Protein 7S7W (pdb70)

Sequence (284 aa):
MMHHHHANDTVVVVGSINFTEGIIVANNMVAEMIEAHTDLKVVRKLNLGGENVVNFEAIKRGGANNGIDIYVEYTGHGLVDILGFPSSSTDDPEGAYETVKKEYKRKKWNIVWLKPLGGFNNTYTTLTVKDELAKQYNLKTFSDLAKISDKLILGATMFFLEGPDGYPGLQKLYNFKFKHTKSMDMGIRYTAIDNNEVQVIDAWATDGLLVSHKLKILEDDKAFFPPYYAAPIIRQDVLDKHPELKDVLNKLANQISLEEEMQQKLNYKVDGEGQDPAKKVAKEFLKKEKKGLILQVD

Nearest PDB structures (foldseek):
  7s7w-assembly1_A  TM=1.004E+00  e=7.077E-68  Thermoanaerobacter sp. X513
  7s7y-assembly1_A  TM=9.930E-01  e=2.669E-61  Thermoanaerobacter sp. X513
  6v1r-assembly1_A  TM=8.862E-01  e=1.824E-59  Thermoanaerobacter sp. X513
  7s7v-assembly3_C  TM=9.857E-01  e=5.505E-52  Thermoanaerobacter sp. X513
  6uru-assembly2_B  TM=9.085E-01  e=4.614E-48  Escherichia coli

Secondary structure (DSSP, 8-state):
--S-----EEEEEE-S-HHHHHHHHHHHHHHHHH---EEEEEE--SSTHHHHHHHHH-GGGTS-SEEEEEHHIIIIIIT-----S-HHHHHHHHHHHHHHHH-EEE----B-B--EEEEEEHHHHHHHT--BHHHHHHHGGG-EEEE-HHHHSSTTSHHHHHHHHT---SEEEE--TTHHHHHHHTTS-SEEEEETT-TTTTTTTEEEPB-TT--SPP-BEEEEEEHHHHHH-THHHHHHHTTTT-B-HHHHHHHHHHHHTT---HHHHHHHHHHHTTSS-TT-

Foldseek 3Di:
DFQDLVAEEFEFEDEPHLLQLLVSLLLQVLCVQPHNYHYHYDHDYDGGCQLVVQCLCGPVRVGHFKGKFWLQCLQCVVVNHDFDQDPVVSVVVSQVVCCVPRVKHWAAFLAEFFWKFKKFAPVVCVVQVAAAPLSCQVCQLVFEEEEAPVQVPDCLHCVVVCVVNVRNHPYYHHDPDCRVLVCRLVRVGGMYMDTLLALCQVVSNMDTHHHVVSSHHTTTITMMGHNVVCVVVVVSRVSRCLSHNVAYSVNSSNLNNCCPVVVDDSSCSNVVSCCVVVSGDPVD

B-factor: mean 24.21, std 10.34, range [9.79, 75.19]

Solvent-accessible surface area: 13236 Å² total; per-residue (Å²): 28,46,4,56,171,82,131,76,59,0,13,2,1,9,6,82,25,23,4,13,37,0,3,11,13,0,1,0,18,0,0,82,28,68,24,108,6,123,16,57,97,69,92,10,140,53,29,10,72,57,8,12,96,10,0,78,145,2,21,105,86,134,2,0,7,0,5,18,4,10,0,0,3,0,6,44,57,34,21,61,69,115,46,36,92,74,59,120,29,0,39,106,39,0,80,122,13,0,92,161,103,70,69,1,18,1,6,110,44,1,24,5,40,0,27,8,3,0,0,0,49,60,127,26,7,166,127,100,118,5,129,24,0,26,39,0,15,170,38,0,67,147,10,28,0,0,0,27,104,104,0,25,108,21,113,100,2,13,42,12,0,68,170,80,11,92,3,119,17,119,90,51,90,67,28,58,173,38,98,14,27,81,3,4,69,85,107,105,1,31,0,0,0,1,28,2,2,23,5,43,3,114,54,36,139,14,80,49,2,109,33,70,106,33,40,14,10,9,9,60,0,0,0,0,0,48,37,51,12,16,96,130,12,91,70,0,108,99,11,1,22,99,2,24,119,52,1,46,46,109,49,0,19,129,8,6,79,64,24,83,40,92,66,60,80,35,36,122,3,0,58,70,19,0,51,137,85,57,25,3,115,132,139,59

Structure (mmCIF, N/CA/C/O backbone):
data_7S7W
#
_entry.id   7S7W
#
_cell.length_a   41.801
_cell.length_b   61.215
_cell.length_c   58.803
_cell.angle_alpha   90.000
_cell.angle_beta   100.440
_cell.angle_gamma   90.000
#
_symmetry.space_group_name_H-M   'P 1 21 1'
#
loop_
_entity.id
_entity.type
_entity.pdbx_description
1 polymer 'iNicSnFR 3.0 Fluorescent Nicotine Sensor precursor binding protein'
2 non-polymer 1,2-ETHANEDIOL
3 non-polymer 'SODIUM ION'
4 water water
#
loop_
_atom_site.group_PDB
_atom_site.id
_atom_site.type_symbol
_atom_site.label_atom_id
_atom_site.label_alt_id
_atom_site.label_comp_id
_atom_site.label_asym_id
_atom_site.label_entity_id
_atom_site.label_seq_id
_atom_site.pdbx_PDB_ins_code
_atom_site.Cartn_x
_atom_site.Cartn_y
_atom_site.Cartn_z
_atom_site.occupancy
_atom_site.B_iso_or_equiv
_atom_site.auth_seq_id
_atom_site.auth_comp_id
_atom_site.auth_asym_id
_atom_site.auth_atom_id
_atom_site.pdbx_PDB_model_num
ATOM 1 N N . MET A 1 1 ? 2.45157 5.44953 -39.61872 1.000 31.02587 -13 MET A N 1
ATOM 2 C CA A MET A 1 1 ? 1.38099 6.38301 -39.29595 0.948 30.88454 -13 MET A CA 1
ATOM 3 C CA B MET A 1 1 ? 1.33292 6.32979 -39.29033 0.052 31.52608 -13 MET A CA 1
ATOM 4 C C . MET A 1 1 ? 1.30202 6.61614 -37.79766 1.000 30.30320 -13 MET A C 1
ATOM 5 O O . MET A 1 1 ? 1.67510 5.76364 -36.99899 1.000 31.81099 -13 MET A O 1
ATOM 14 N N . HIS A 1 2 ? 0.82713 7.79682 -37.42961 1.000 27.43962 -12 HIS A N 1
ATOM 15 C CA . HIS A 1 2 ? 0.80950 8.22736 -36.04382 1.000 26.62919 -12 HIS A CA 1
ATOM 16 C C . HIS A 1 2 ? -0.61236 8.49315 -35.57803 1.000 25.22583 -12 HIS A C 1
ATOM 17 O O . HIS A 1 2 ? -1.46629 8.93655 -36.35273 1.000 25.89808 -12 HIS A O 1
ATOM 24 N N . HIS A 1 3 ? -0.86667 8.20759 -34.29969 1.000 23.89073 -11 HIS A N 1
ATOM 25 C CA . HIS A 1 3 ? -2.15826 8.52807 -33.69683 1.000 23.93583 -11 HIS A CA 1
ATOM 26 C C . HIS A 1 3 ? -2.18172 9.99628 -33.26415 1.000 25.44906 -11 HIS A C 1
ATOM 27 O O . HIS A 1 3 ? -2.27867 10.33834 -32.08605 1.000 23.99738 -11 HIS A O 1
ATOM 34 N N . HIS A 1 4 ? -2.06088 10.86678 -34.26203 1.000 28.57056 -10 HIS A N 1
ATOM 35 C CA . HIS A 1 4 ? -2.20011 12.30718 -34.09061 1.000 33.53116 -10 HIS A CA 1
ATOM 36 C C . HIS A 1 4 ? -2.53470 12.92221 -35.44128 1.000 37.54940 -10 HIS A C 1
ATOM 37 O O . HIS A 1 4 ? -2.50710 12.25119 -36.47591 1.000 37.10789 -10 HIS A O 1
ATOM 44 N N . HIS A 1 5 ? -2.83990 14.21585 -35.41989 1.000 41.47341 -9 HIS A N 1
ATOM 45 C CA . HIS A 1 5 ? -3.11711 14.95646 -36.64628 1.000 45.63110 -9 HIS A CA 1
ATOM 46 C C . HIS A 1 5 ? -1.81975 15.36840 -37.33159 1.000 47.13686 -9 HIS A C 1
ATOM 47 O O . HIS A 1 5 ? -0.81920 15.64579 -36.67004 1.000 47.37851 -9 HIS A O 1
ATOM 54 N N . ALA A 1 15 ? -6.73737 8.92370 0.75083 1.000 75.13383 1 ALA A N 1
ATOM 55 C CA . ALA A 1 15 ? -5.67658 9.30736 -0.17371 1.000 74.70503 1 ALA A CA 1
ATOM 56 C C . ALA A 1 15 ? -6.10663 10.49298 -1.03099 1.000 73.30903 1 ALA A C 1
ATOM 57 O O . ALA A 1 15 ? -6.97841 10.36407 -1.88833 1.000 73.85381 1 ALA A O 1
ATOM 59 N N . ASN A 1 16 ? -5.48214 11.64975 -0.80022 1.000 70.77997 2 ASN A N 1
ATOM 60 C CA . ASN A 1 16 ? -5.85692 12.88790 -1.47542 1.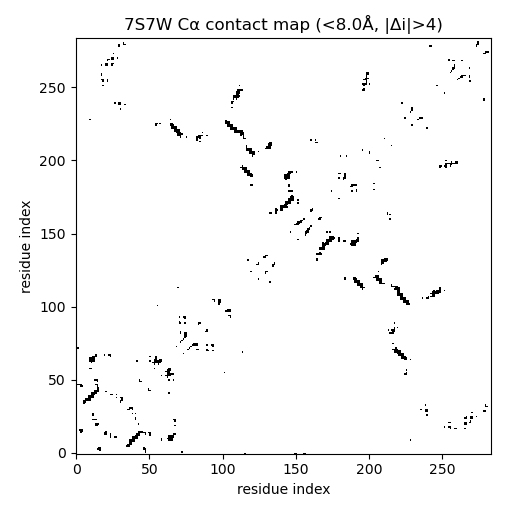000 67.70405 2 ASN A CA 1
ATOM 61 C C . ASN A 1 16 ? -4.74981 13.42655 -2.37735 1.000 61.67569 2 ASN A C 1
ATOM 62 O O . ASN A 1 16 ? -4.73750 14.62153 -2.68975 1.000 62.33257 2 ASN A O 1
ATOM 67 N N . ASP A 1 17 ? -3.82168 12.57527 -2.80580 1.000 54.32128 3 ASP A N 1
ATOM 68 C CA . ASP A 1 17 ? -2.76670 13.02372 -3.69964 1.000 46.68268 3 ASP A CA 1
ATOM 69 C C . ASP A 1 17 ? -3.32256 13.24890 -5.10652 1.000 36.94719 3 ASP A C 1
ATOM 70 O O . ASP A 1 17 ? -4.48028 12.94589 -5.40741 1.000 35.16404 3 ASP A O 1
ATOM 75 N N . THR A 1 18 ? -2.47372 13.78659 -5.97730 1.000 29.66602 4 THR A N 1
ATOM 76 C CA . THR A 1 18 ? -2.86031 14.15349 -7.33272 1.000 25.94382 4 THR A CA 1
ATOM 77 C C . THR A 1 18 ? -2.17231 13.25153 -8.34881 1.000 22.70487 4 THR A C 1
ATOM 78 O O . THR A 1 18 ? -0.97974 12.95660 -8.22716 1.000 23.38232 4 THR A O 1
ATOM 82 N N . VAL A 1 19 ? -2.94005 12.80492 -9.33822 1.000 19.97740 5 VAL A N 1
ATOM 83 C CA A VAL A 1 19 ? -2.45342 12.02440 -10.46914 0.484 19.82793 5 VAL A CA 1
ATOM 84 C CA B VAL A 1 19 ? -2.39989 12.06326 -10.46673 0.516 19.17551 5 VAL A CA 1
ATOM 85 C C . VAL A 1 19 ? -2.76964 12.80446 -11.74122 1.000 18.20340 5 VAL A C 1
ATOM 86 O O . VAL A 1 19 ? -3.85813 13.37783 -11.85989 1.000 18.84786 5 VAL A O 1
ATOM 93 N N . VAL A 1 20 ? -1.83749 12.82062 -12.68693 1.000 16.34701 6 VAL A N 1
ATOM 94 C CA . VAL A 1 20 ? -1.99458 13.58356 -13.91946 1.000 16.44814 6 VAL A CA 1
ATOM 95 C C . VAL A 1 20 ? -2.19601 12.60800 -15.07086 1.000 14.49989 6 VAL A C 1
ATOM 96 O O . VAL A 1 20 ? -1.34334 11.74721 -15.32906 1.000 15.03724 6 VAL A O 1
ATOM 100 N N . VAL A 1 21 ? -3.33312 12.73019 -15.75158 1.000 14.09409 7 VAL A N 1
ATOM 101 C CA . VAL A 1 21 ? -3.66179 11.90892 -16.91322 1.000 13.33874 7 VAL A CA 1
ATOM 102 C C . VAL A 1 21 ? -3.51002 12.78303 -18.14618 1.000 13.70126 7 VAL A C 1
ATOM 103 O O . VAL A 1 21 ? -4.04154 13.89733 -18.18342 1.000 14.72809 7 VAL A O 1
ATOM 107 N N . GLY A 1 22 ? -2.79826 12.28150 -19.15564 1.000 13.17229 8 GLY A N 1
ATOM 108 C CA . GLY A 1 22 ? -2.58205 13.06629 -20.35302 1.000 13.80852 8 GLY A CA 1
ATOM 109 C C . GLY A 1 22 ? -3.17295 12.46644 -21.61152 1.000 12.81224 8 GLY A C 1
ATOM 110 O O . GLY A 1 22 ? -3.44559 11.26113 -21.68199 1.000 13.10249 8 GLY A O 1
ATOM 111 N N . SER A 1 23 ? -3.38642 13.32700 -22.60496 1.000 13.75955 9 SER A N 1
ATOM 112 C CA . SER A 1 23 ? -3.55520 12.91736 -23.99120 1.000 14.34396 9 SER A CA 1
ATOM 113 C C . SER A 1 23 ? -3.06247 14.06634 -24.85061 1.000 14.95873 9 SER A C 1
ATOM 114 O O . SER A 1 23 ? -2.80379 15.16320 -24.35805 1.000 15.65842 9 SER A O 1
ATOM 117 N N . ILE A 1 24 ? -2.93732 13.80766 -26.14976 1.000 15.57250 10 ILE A N 1
ATOM 118 C CA . ILE A 1 24 ? -2.79578 14.89278 -27.11187 1.000 16.82262 10 ILE A CA 1
ATOM 119 C C . ILE A 1 24 ? -4.15972 15.18784 -27.72083 1.000 17.24546 10 ILE A C 1
ATOM 120 O O . ILE A 1 24 ? -5.17692 14.60724 -27.31947 1.000 17.09682 10 ILE A O 1
ATOM 125 N N . ASN A 1 25 ? -4.19567 16.10373 -28.68550 1.000 18.76577 11 ASN A N 1
ATOM 126 C CA . ASN A 1 25 ? -5.45869 16.56143 -29.26455 1.000 19.75173 11 ASN A CA 1
ATOM 127 C C . ASN A 1 25 ? -5.85694 15.62631 -30.40500 1.000 19.57291 11 ASN A C 1
ATOM 128 O O . ASN A 1 25 ? -5.72314 15.93078 -31.58846 1.000 21.94134 11 ASN A O 1
ATOM 133 N N . PHE A 1 26 ? -6.37395 14.46527 -30.02155 1.000 19.16932 12 PHE A N 1
ATOM 134 C CA . PHE A 1 26 ? -6.77976 13.40011 -30.93111 1.000 19.87304 12 PHE A CA 1
ATOM 135 C C . PHE A 1 26 ? -8.02920 12.82007 -30.28737 1.000 18.90763 12 PHE A C 1
ATOM 136 O O . PHE A 1 26 ? -7.97868 12.43406 -29.11895 1.000 18.32512 12 PHE A O 1
ATOM 144 N N . THR A 1 27 ? -9.15412 12.80281 -31.01575 1.000 17.74595 13 THR A N 1
ATOM 145 C CA . THR A 1 27 ? -10.45399 12.50058 -30.40997 1.000 17.10982 13 THR A CA 1
ATOM 146 C C . THR A 1 27 ? -10.41081 11.24270 -29.55260 1.000 14.66720 13 THR A C 1
ATOM 147 O O . THR A 1 27 ? -10.80681 11.26517 -28.38251 1.000 14.32776 13 THR A O 1
ATOM 151 N N . GLU A 1 28 ? -9.93938 10.13219 -30.12254 1.000 14.71999 14 GLU A N 1
ATOM 152 C CA . GLU A 1 28 ? -9.90993 8.88591 -29.37177 1.000 14.31172 14 GLU A CA 1
ATOM 153 C C . GLU A 1 28 ? -9.09010 9.04630 -28.10022 1.000 13.15389 14 GLU A C 1
ATOM 154 O O . GLU A 1 28 ? -9.47295 8.54718 -27.03222 1.000 12.80999 14 GLU A O 1
ATOM 160 N N . GLY A 1 29 ? -7.94287 9.72623 -28.20679 1.000 13.84718 15 GLY A N 1
ATOM 161 C CA . GLY A 1 29 ? -7.08781 9.91145 -27.04930 1.000 13.81667 15 GLY A CA 1
ATOM 162 C C . GLY A 1 29 ? -7.75513 10.71377 -25.95093 1.000 12.30874 15 GLY A C 1
ATOM 163 O O . GLY A 1 29 ? -7.63205 10.38129 -24.76671 1.000 12.31039 15 GLY A O 1
ATOM 164 N N . ILE A 1 30 ? -8.47751 11.77550 -26.32609 1.000 13.07547 16 ILE A N 1
ATOM 165 C CA . ILE A 1 30 ? -9.20466 12.55871 -25.32886 1.000 13.76104 16 ILE A CA 1
ATOM 166 C C . ILE A 1 30 ? -10.27460 11.70714 -24.65307 1.000 12.25556 16 ILE A C 1
ATOM 167 O O . ILE A 1 30 ? -10.43055 11.73515 -23.42112 1.000 13.08168 16 ILE A O 1
ATOM 172 N N . ILE A 1 31 ? -11.02582 10.93318 -25.44449 1.000 12.02444 17 ILE A N 1
ATOM 173 C CA . ILE A 1 31 ? -12.09504 10.11091 -24.88183 1.000 12.44792 17 ILE A CA 1
ATOM 174 C C . ILE A 1 31 ? -11.53336 9.10357 -23.88453 1.000 11.15768 17 ILE A C 1
ATOM 175 O O . ILE A 1 31 ? -12.03162 8.97857 -22.75948 1.000 11.25519 17 ILE A O 1
ATOM 180 N N . VAL A 1 32 ? -10.50002 8.35256 -24.28012 1.000 10.87600 18 VAL A N 1
ATOM 181 C CA . VAL A 1 32 ? -10.02207 7.30230 -23.38560 1.000 10.87485 18 VAL A CA 1
ATOM 182 C C . VAL A 1 32 ? -9.29567 7.89794 -22.18658 1.000 10.97663 18 VAL A C 1
ATOM 183 O O . VAL A 1 32 ? -9.37544 7.35511 -21.07469 1.000 11.06482 18 VAL A O 1
ATOM 187 N N . ALA A 1 33 ? -8.61391 9.03535 -22.36342 1.000 11.21877 19 ALA A N 1
ATOM 188 C CA . ALA A 1 33 ? -8.00685 9.70092 -21.20986 1.000 11.37742 19 ALA A CA 1
ATOM 189 C C . ALA A 1 33 ? -9.07592 10.16298 -20.23810 1.000 11.54121 19 ALA A C 1
ATOM 190 O O . ALA A 1 33 ? -8.89796 10.08189 -19.01453 1.000 11.45104 19 ALA A O 1
ATOM 192 N N A ASN A 1 34 ? -10.19120 10.68151 -20.76587 0.457 11.97386 20 ASN A N 1
ATOM 193 N N B ASN A 1 34 ? -10.20069 10.65893 -20.75754 0.543 11.64379 20 ASN A N 1
ATOM 194 C CA A ASN A 1 34 ? -11.32284 11.04985 -19.92366 0.457 12.66146 20 ASN A CA 1
ATOM 195 C CA B ASN A 1 34 ? -11.29257 11.05816 -19.88104 0.543 12.37708 20 ASN A CA 1
ATOM 196 C C A ASN A 1 34 ? -11.85111 9.84297 -19.16491 0.457 11.05187 20 ASN A C 1
ATOM 197 C C B ASN A 1 34 ? -11.89513 9.85219 -19.16954 0.543 11.15978 20 ASN A C 1
ATOM 198 O O A ASN A 1 34 ? -12.16373 9.93930 -17.97173 0.457 11.62703 20 ASN A O 1
ATOM 199 O O B ASN A 1 34 ? -12.27991 9.95268 -18.00020 0.543 12.46372 20 ASN A O 1
ATOM 208 N N . MET A 1 35 ? -11.95973 8.69398 -19.83380 1.000 11.12756 21 MET A N 1
ATOM 209 C CA . MET A 1 35 ? -12.40702 7.48043 -19.15292 1.000 11.21581 21 MET A CA 1
ATOM 210 C C . MET A 1 35 ? -11.48027 7.12883 -18.00079 1.000 10.73860 21 MET A C 1
ATOM 211 O O . MET A 1 35 ? -11.93935 6.77104 -16.90876 1.000 11.54751 21 MET A O 1
ATOM 216 N N . VAL A 1 36 ? -10.16694 7.16895 -18.24212 1.000 10.80932 22 VAL A N 1
ATOM 217 C CA . VAL A 1 36 ? -9.20549 6.89408 -17.17629 1.000 11.12002 22 VAL A CA 1
ATOM 218 C C . VAL A 1 36 ? -9.44088 7.83129 -15.99489 1.000 11.40173 22 VAL A C 1
ATOM 219 O O . VAL A 1 36 ? -9.50664 7.40186 -14.83116 1.000 11.81760 22 VAL A O 1
ATOM 223 N N . ALA A 1 37 ? -9.58292 9.12852 -16.27725 1.000 11.29542 23 ALA A N 1
ATOM 224 C CA . ALA A 1 37 ? -9.85103 10.09567 -15.21726 1.000 12.59117 23 ALA A CA 1
ATOM 225 C C . ALA A 1 37 ? -11.12344 9.74564 -14.45061 1.000 12.84995 23 ALA A C 1
ATOM 226 O O . ALA A 1 37 ? -11.14376 9.78117 -13.21440 1.000 13.53459 23 ALA A O 1
ATOM 228 N N . GLU A 1 38 ? -12.20500 9.42097 -15.17312 1.000 12.86460 24 GLU A N 1
ATOM 229 C CA . GLU A 1 38 ? -13.46716 9.11159 -14.50918 1.000 12.99212 24 GLU A CA 1
ATOM 230 C C . GLU A 1 38 ? -13.33526 7.89237 -13.62274 1.000 12.47990 24 GLU A C 1
ATOM 231 O O . GLU A 1 38 ? -13.92681 7.84675 -12.54007 1.000 13.46642 24 GLU A O 1
ATOM 237 N N . MET A 1 39 ? -12.57682 6.89104 -14.05368 1.000 12.71956 25 MET A N 1
ATOM 238 C CA . MET A 1 39 ? -12.42416 5.70695 -13.21906 1.000 12.15500 25 MET A CA 1
ATOM 239 C C . MET A 1 39 ? -11.69734 6.04054 -11.92511 1.000 12.88685 25 MET A C 1
ATOM 240 O O . MET A 1 39 ? -12.07784 5.56436 -10.84660 1.000 13.98414 25 MET A O 1
ATOM 245 N N . ILE A 1 40 ? -10.65512 6.86878 -12.01035 1.000 12.61775 26 ILE A N 1
ATOM 246 C CA . ILE A 1 40 ? -9.94949 7.27537 -10.80180 1.000 13.43925 26 ILE A CA 1
ATOM 247 C C . ILE A 1 40 ? -10.86427 8.09220 -9.89801 1.000 13.87080 26 ILE A C 1
ATOM 248 O O . ILE A 1 40 ? -10.86821 7.92034 -8.67396 1.000 14.57044 26 ILE A O 1
ATOM 253 N N . GLU A 1 41 ? -11.67970 8.97145 -10.48506 1.000 13.86657 27 GLU A N 1
ATOM 254 C CA . GLU A 1 41 ? -12.53901 9.84194 -9.69271 1.000 15.08395 27 GLU A CA 1
ATOM 255 C C . GLU A 1 41 ? -13.72788 9.10506 -9.09320 1.000 15.58685 27 GLU A C 1
ATOM 256 O O . GLU A 1 41 ? -14.28116 9.55811 -8.08056 1.000 17.28022 27 GLU A O 1
ATOM 262 N N . ALA A 1 42 ? -14.13342 7.98453 -9.67758 1.000 15.19203 28 ALA A N 1
ATOM 263 C CA . ALA A 1 42 ? -15.26435 7.23082 -9.15619 1.000 14.76568 28 ALA A CA 1
ATOM 264 C C . ALA A 1 42 ? -14.85957 6.22595 -8.09456 1.000 15.42600 28 ALA A C 1
ATOM 265 O O . ALA A 1 42 ? -15.69303 5.85494 -7.25532 1.000 16.51370 28 ALA A O 1
ATOM 267 N N . HIS A 1 43 ? -13.60901 5.77186 -8.10517 1.000 14.90837 29 HIS A N 1
ATOM 268 C CA . HIS A 1 43 ? -13.21279 4.63562 -7.29502 1.000 15.98994 29 HIS A CA 1
ATOM 269 C C . HIS A 1 43 ? -12.10450 4.94459 -6.30744 1.000 15.88471 29 HIS A C 1
ATOM 270 O O . HIS A 1 43 ? -11.68176 4.04285 -5.57788 1.000 18.14029 29 HIS A O 1
ATOM 277 N N . THR A 1 44 ? -11.60053 6.17661 -6.28473 1.000 15.84221 30 THR A N 1
ATOM 278 C CA . THR A 1 44 ? -10.58158 6.59712 -5.33438 1.000 17.32202 30 THR A CA 1
ATOM 279 C C . THR A 1 44 ? -10.88428 8.02201 -4.90744 1.000 18.00235 30 THR A C 1
ATOM 280 O O . THR A 1 44 ? -11.76911 8.68290 -5.45270 1.000 18.69097 30 THR A O 1
ATOM 284 N N . ASP A 1 45 ? -10.12298 8.50018 -3.92530 1.000 20.37870 31 ASP A N 1
ATOM 285 C CA . ASP A 1 45 ? -10.16262 9.89917 -3.52784 1.000 22.07093 31 ASP A CA 1
ATOM 286 C C . ASP A 1 45 ? -9.03885 10.71848 -4.14076 1.000 21.56298 31 ASP A C 1
ATOM 287 O O . ASP A 1 45 ? -8.80513 11.85083 -3.71104 1.000 24.14980 31 ASP A O 1
ATOM 292 N N . LEU A 1 46 ? -8.33874 10.18130 -5.13170 1.000 19.29371 32 LEU A N 1
ATOM 293 C CA . LEU A 1 46 ? -7.24141 10.92266 -5.72776 1.000 19.33018 32 LEU A CA 1
ATOM 294 C C . LEU A 1 46 ? -7.77866 12.05057 -6.60038 1.000 20.81171 32 LEU A C 1
ATOM 295 O O . LEU A 1 46 ? -8.81329 11.91614 -7.26272 1.000 21.58123 32 LEU A O 1
ATOM 300 N N . LYS A 1 47 ? -7.06860 13.17203 -6.59223 1.000 21.86263 33 LYS A N 1
ATOM 301 C CA . LYS A 1 47 ? -7.38761 14.27871 -7.47949 1.000 24.34294 33 LYS A CA 1
ATOM 302 C C . LYS A 1 47 ? -6.74393 14.03101 -8.83406 1.000 21.36673 33 LYS A C 1
ATOM 303 O O . LYS A 1 47 ? -5.58608 13.61485 -8.91727 1.000 22.20182 33 LYS A O 1
ATOM 309 N N . VAL A 1 48 ? -7.50594 14.26191 -9.89770 1.000 19.85863 34 VAL A N 1
ATOM 310 C CA . VAL A 1 48 ? -7.04593 13.98867 -11.25401 1.000 18.30609 34 VAL A CA 1
ATOM 311 C C . VAL A 1 48 ? -6.92351 15.30129 -12.00784 1.000 18.35363 34 VAL A C 1
ATOM 312 O O . VAL A 1 48 ? -7.90047 16.04807 -12.13178 1.000 20.37633 34 VAL A O 1
ATOM 316 N N . VAL A 1 49 ? -5.73096 15.56757 -12.53288 1.000 17.09438 35 VAL A N 1
ATOM 317 C CA . VAL A 1 49 ? -5.50543 16.65072 -13.48182 1.000 18.43599 35 VAL A CA 1
ATOM 318 C C . VAL A 1 49 ? -5.55956 16.05513 -14.87819 1.000 17.96178 35 VAL A C 1
ATOM 319 O O . VAL A 1 49 ? -4.85774 15.07959 -15.16827 1.000 18.12230 35 VAL A O 1
ATOM 323 N N . ARG A 1 50 ? -6.41259 16.61639 -15.73123 1.000 17.50238 36 ARG A N 1
ATOM 324 C CA . ARG A 1 50 ? -6.59057 16.13886 -17.10170 1.000 17.59632 36 ARG A CA 1
ATOM 325 C C . ARG A 1 50 ? -5.79327 17.05603 -18.02075 1.000 18.15088 36 ARG A C 1
ATOM 326 O O . ARG A 1 50 ? -6.27476 18.11376 -18.43411 1.000 20.83813 36 ARG A O 1
ATOM 334 N N . LYS A 1 51 ? -4.57468 16.64716 -18.34637 1.000 17.69014 37 LYS A N 1
ATOM 335 C CA . LYS A 1 51 ? -3.67022 17.48688 -19.11722 1.000 19.93517 37 LYS A CA 1
ATOM 336 C C . LYS A 1 51 ? -3.84997 17.20598 -20.60386 1.000 19.75903 37 LYS A C 1
ATOM 337 O O . LYS A 1 51 ? -3.74471 16.05624 -21.04163 1.000 19.24917 37 LYS A O 1
ATOM 343 N N . LEU A 1 52 ? -4.12368 18.25214 -21.37415 1.000 21.22092 38 LEU A N 1
ATOM 344 C CA . LEU A 1 52 ? -4.18267 18.15965 -22.83047 1.000 23.14442 38 LEU A CA 1
ATOM 345 C C . LEU A 1 52 ? -2.85700 18.67830 -23.37509 1.000 22.84504 38 LEU A C 1
ATOM 346 O O . LEU A 1 52 ? -2.63452 19.88881 -23.45922 1.000 25.35750 38 LEU A O 1
ATOM 351 N N . ASN A 1 53 ? -1.97443 17.75158 -23.73348 1.000 21.09249 39 ASN A N 1
ATOM 352 C CA . ASN A 1 53 ? -0.66524 18.09468 -24.26097 1.000 21.89439 39 ASN A CA 1
ATOM 353 C C . ASN A 1 53 ? -0.78720 18.55793 -25.70437 1.000 22.41531 39 ASN A C 1
ATOM 354 O O . ASN A 1 53 ? -1.51318 17.96204 -26.50369 1.000 23.01846 39 ASN A O 1
ATOM 359 N N . LEU A 1 54 ? -0.06293 19.61730 -26.04080 1.000 23.45331 40 LEU A N 1
ATOM 360 C CA . LEU A 1 54 ? -0.00975 20.08284 -27.41533 1.000 24.55982 40 LEU A CA 1
ATOM 361 C C . LEU A 1 54 ? 1.17937 19.45543 -28.12491 1.000 23.99320 40 LEU A C 1
ATOM 362 O O . LEU A 1 54 ? 2.21555 19.17387 -27.51748 1.000 27.41209 40 LEU A O 1
ATOM 367 N N . GLY A 1 55 ? 1.01411 19.22930 -29.41424 1.000 21.17641 41 GLY A N 1
ATOM 368 C CA . GLY A 1 55 ? 2.01086 18.56891 -30.22796 1.000 20.12013 41 GLY A CA 1
ATOM 369 C C . GLY A 1 55 ? 1.57731 17.17027 -30.63307 1.000 18.48707 41 GLY A C 1
ATOM 370 O O . GLY A 1 55 ? 0.42809 16.75045 -30.44740 1.000 19.62870 41 GLY A O 1
ATOM 371 N N . GLY A 1 56 ? 2.53678 16.44018 -31.19677 1.000 18.68727 42 GLY A N 1
ATOM 372 C CA . GLY A 1 56 ? 2.31154 15.07871 -31.62026 1.000 18.59689 42 GLY A CA 1
ATOM 373 C C . GLY A 1 56 ? 2.37586 14.10481 -30.46589 1.000 16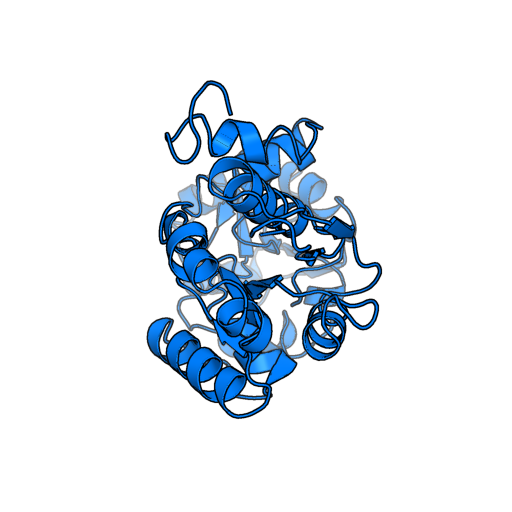.70510 42 GLY A C 1
ATOM 374 O O . GLY A 1 56 ? 2.67389 14.45725 -29.32589 1.000 16.99922 42 GLY A O 1
ATOM 375 N N . GLU A 1 57 ? 2.10914 12.83626 -30.78413 1.000 16.79833 43 GLU A N 1
ATOM 376 C CA . GLU A 1 57 ? 1.90636 11.84451 -29.73577 1.000 17.14965 43 GLU A CA 1
ATOM 377 C C . GLU A 1 57 ? 3.15576 11.60470 -28.89434 1.000 16.75335 43 GLU A C 1
ATOM 378 O O . GLU A 1 57 ? 3.03534 11.16426 -27.74449 1.000 17.70852 43 GLU A O 1
ATOM 384 N N . ASN A 1 58 ? 4.34704 11.89042 -29.42330 1.000 17.20141 44 ASN A N 1
ATOM 385 C CA . ASN A 1 58 ? 5.54208 11.69105 -28.61682 1.000 18.27742 44 ASN A CA 1
ATOM 386 C C . ASN A 1 58 ? 5.60612 12.63151 -27.42520 1.000 16.77306 44 ASN A C 1
ATOM 387 O O . ASN A 1 58 ? 6.32000 12.33798 -26.45933 1.000 17.08578 44 ASN A O 1
ATOM 392 N N . VAL A 1 59 ? 4.87102 13.74388 -27.45764 1.000 16.34892 45 VAL A N 1
ATOM 393 C CA A VAL A 1 59 ? 4.83206 14.63736 -26.30306 0.579 16.51544 45 VAL A CA 1
ATOM 394 C CA B VAL A 1 59 ? 4.87499 14.61987 -26.29250 0.421 16.51843 45 VAL A CA 1
ATOM 395 C C . VAL A 1 59 ? 4.32110 13.90113 -25.06909 1.000 15.94525 45 VAL A C 1
ATOM 396 O O . VAL A 1 59 ? 4.74621 14.18287 -23.94359 1.000 16.11642 45 VAL A O 1
ATOM 403 N N . ASN A 1 60 ? 3.39451 12.94728 -25.25857 1.000 15.00332 46 ASN A N 1
ATOM 404 C CA . ASN A 1 60 ? 2.90615 12.15436 -24.12949 1.000 14.95515 46 ASN A CA 1
ATOM 405 C C . ASN A 1 60 ? 4.02794 11.32052 -23.53106 1.000 14.80164 46 ASN A C 1
ATOM 406 O O . ASN A 1 60 ? 4.11339 11.16692 -22.30810 1.000 14.60019 46 ASN A O 1
ATOM 411 N N . PHE A 1 61 ? 4.88050 10.74667 -24.38422 1.000 15.04417 47 PHE A N 1
ATOM 412 C CA . PHE A 1 61 ? 5.97120 9.91421 -23.89329 1.000 15.74806 47 PHE A CA 1
ATOM 413 C C . PHE A 1 61 ? 6.99293 10.74785 -23.13165 1.000 15.70877 47 PHE A C 1
ATOM 414 O O . PHE A 1 61 ? 7.42490 10.37606 -22.03101 1.000 16.54142 47 PHE A O 1
ATOM 422 N N . GLU A 1 62 ? 7.38765 11.88823 -23.69889 1.000 16.64979 48 GLU A N 1
ATOM 423 C CA . GLU A 1 62 ? 8.26026 12.79570 -22.96752 1.000 16.82290 48 GLU A CA 1
ATOM 424 C C . GLU A 1 62 ? 7.62518 13.22778 -21.65338 1.000 17.23768 48 GLU A C 1
ATOM 425 O O . GLU A 1 62 ? 8.30341 13.32870 -20.62760 1.000 17.65015 48 GLU A O 1
ATOM 431 N N . ALA A 1 63 ? 6.31550 13.45659 -21.65330 1.000 16.15357 49 ALA A N 1
ATOM 432 C CA . ALA A 1 63 ? 5.66012 13.91640 -20.43603 1.000 16.34104 49 ALA A CA 1
ATOM 433 C C . ALA A 1 63 ? 5.62601 12.82932 -19.36818 1.000 15.35947 49 ALA A C 1
ATOM 434 O O . ALA A 1 63 ? 5.78499 13.12516 -18.17858 1.000 16.55107 49 ALA A O 1
ATOM 436 N N . ILE A 1 64 ? 5.41222 11.56835 -19.75896 1.000 14.96435 50 ILE A N 1
ATOM 437 C CA . ILE A 1 64 ? 5.30876 10.51587 -18.74790 1.000 15.47400 50 ILE A CA 1
ATOM 438 C C . ILE A 1 64 ? 6.66874 10.20652 -18.13669 1.000 15.77249 50 ILE A C 1
ATOM 439 O O . ILE A 1 64 ? 6.75236 9.83484 -16.95912 1.000 16.10501 50 ILE A O 1
ATOM 444 N N . LYS A 1 65 ? 7.75075 10.35211 -18.91165 1.000 16.84374 51 LYS A N 1
ATOM 445 C CA . LYS A 1 65 ? 9.08942 10.21662 -18.34314 1.000 17.26838 51 LYS A CA 1
ATOM 446 C C . LYS A 1 65 ? 9.37667 11.31524 -17.32697 1.000 18.78397 51 LYS A C 1
ATOM 447 O O . LYS A 1 65 ? 10.11354 11.08500 -16.36094 1.000 19.30974 51 LYS A O 1
ATOM 453 N N . ARG A 1 66 ? 8.80751 12.50656 -17.52762 1.000 20.67670 52 ARG A N 1
ATOM 454 C CA . ARG A 1 66 ? 8.94666 13.57828 -16.54693 1.000 23.47283 52 ARG A CA 1
ATOM 455 C C . ARG A 1 66 ? 8.12584 13.28470 -15.30260 1.000 23.05311 52 ARG A C 1
ATOM 456 O O . ARG A 1 66 ? 8.60716 13.44475 -14.17451 1.000 23.97158 52 ARG A O 1
ATOM 464 N N . GLY A 1 67 ? 6.87722 12.88252 -15.48901 1.000 22.04769 53 GLY A N 1
ATOM 465 C CA . GLY A 1 67 ? 6.00671 12.64646 -14.34992 1.000 23.02326 53 GLY A CA 1
ATOM 466 C C . GLY A 1 67 ? 5.22156 13.87906 -13.94995 1.000 24.51066 53 GLY A C 1
ATOM 467 O O . GLY A 1 67 ? 5.63742 15.01982 -14.15426 1.000 25.37844 53 GLY A O 1
ATOM 468 N N . GLY A 1 68 ? 4.05789 13.63604 -13.34236 1.000 25.84705 54 GLY A N 1
ATOM 469 C CA . GLY A 1 68 ? 3.18866 14.72310 -12.92647 1.000 28.67060 54 GLY A CA 1
ATOM 470 C C . GLY A 1 68 ? 3.81276 15.66560 -11.91957 1.000 32.47577 54 GLY A C 1
ATOM 471 O O . GLY A 1 68 ? 3.40205 16.82810 -11.83227 1.000 34.87120 54 GLY A O 1
ATOM 472 N N . ALA A 1 69 ? 4.79720 15.19421 -11.15592 1.000 32.46665 55 ALA A N 1
ATOM 473 C CA . ALA A 1 69 ? 5.49216 16.03707 -10.19436 1.000 33.48172 55 ALA A CA 1
ATOM 474 C C . ALA A 1 69 ? 6.47889 16.99708 -10.84737 1.000 33.73339 55 ALA A C 1
ATOM 475 O O . ALA A 1 69 ? 6.95690 17.91833 -10.17748 1.000 34.78504 55 ALA A O 1
ATOM 477 N N . ASN A 1 70 ? 6.78970 16.81062 -12.12756 1.000 33.46160 56 ASN A N 1
ATOM 478 C CA . ASN A 1 70 ? 7.74147 17.64540 -12.84895 1.000 33.30225 56 ASN A CA 1
ATOM 479 C C . ASN A 1 70 ? 7.09954 18.28830 -14.07070 1.000 31.14512 56 ASN A C 1
ATOM 480 O O . ASN A 1 70 ? 7.72408 18.41966 -15.12649 1.000 31.41605 56 ASN A O 1
ATOM 485 N N . ASN A 1 71 ? 5.83722 18.69844 -13.93649 1.000 29.02614 57 ASN A N 1
ATOM 486 C CA . ASN A 1 71 ? 5.09040 19.32522 -15.02659 1.000 28.47090 57 ASN A CA 1
ATOM 487 C C . ASN A 1 71 ? 4.92628 18.39020 -16.21557 1.000 27.44523 57 ASN A C 1
ATOM 488 O O . ASN A 1 71 ? 4.85308 18.82957 -17.36518 1.000 29.23407 57 ASN A O 1
ATOM 493 N N . GLY A 1 72 ? 4.86132 17.09195 -15.93640 1.000 25.71652 58 GLY A N 1
ATOM 494 C CA . GLY A 1 72 ? 4.57022 16.10494 -16.95181 1.000 23.90213 58 GLY A CA 1
ATOM 495 C C . GLY A 1 72 ? 3.28568 15.37878 -16.62177 1.000 21.60196 58 GLY A C 1
ATOM 496 O O . GLY A 1 72 ? 2.36149 15.97201 -16.05922 1.000 24.09679 58 GLY A O 1
ATOM 497 N N . ILE A 1 73 ? 3.21466 14.09240 -16.94572 1.000 18.87857 59 ILE A N 1
ATOM 498 C CA . ILE A 1 73 ? 2.01645 13.30868 -16.69014 1.000 16.64464 59 ILE A CA 1
ATOM 499 C C . ILE A 1 73 ? 2.41326 11.98644 -16.05193 1.000 15.18539 59 ILE A C 1
ATOM 500 O O . ILE A 1 73 ? 3.57511 11.57030 -16.09118 1.000 15.54243 59 ILE A O 1
ATOM 505 N N . ASP A 1 74 ? 1.41543 11.31732 -15.47081 1.000 15.10008 60 ASP A N 1
ATOM 506 C CA . ASP A 1 74 ? 1.61087 10.04450 -14.79245 1.000 14.68598 60 ASP A CA 1
ATOM 507 C C . ASP A 1 74 ? 1.05717 8.85603 -15.54900 1.000 13.21011 60 ASP A C 1
ATOM 508 O O . ASP A 1 74 ? 1.54487 7.73643 -15.36645 1.000 13.02856 60 ASP A O 1
ATOM 513 N N . ILE A 1 75 ? 0.05674 9.08178 -16.39484 1.000 12.44542 61 ILE A N 1
ATOM 514 C CA . ILE A 1 75 ? -0.68876 8.03083 -17.07593 1.000 12.42801 61 ILE A CA 1
ATOM 515 C C . ILE A 1 75 ? -1.11625 8.56509 -18.43201 1.000 11.85824 61 ILE A C 1
ATOM 516 O O . ILE A 1 75 ? -1.55492 9.71510 -18.53640 1.000 12.70834 61 ILE A O 1
ATOM 521 N N . TYR A 1 76 ? -1.03146 7.71766 -19.46046 1.000 11.47150 62 TYR A N 1
ATOM 522 C CA . TYR A 1 76 ? -1.78010 7.95491 -20.68686 1.000 11.45837 62 TYR A CA 1
ATOM 523 C C . TYR A 1 76 ? -2.04778 6.61989 -21.35506 1.000 10.05017 62 TYR A C 1
ATOM 524 O O . TYR A 1 76 ? -1.51464 5.58359 -20.95143 1.000 11.15242 62 TYR A O 1
ATOM 533 N N . VAL A 1 77 ? -2.88335 6.65318 -22.39074 1.000 10.64553 63 VAL A N 1
ATOM 534 C CA . VAL A 1 77 ? -3.21463 5.46129 -23.15578 1.000 10.59091 63 VAL A CA 1
ATOM 535 C C . VAL A 1 77 ? -2.32324 5.42014 -24.39485 1.000 10.20800 63 VAL A C 1
ATOM 536 O O . VAL A 1 77 ? -2.32933 6.34423 -25.21338 1.000 11.28164 63 VAL A O 1
ATOM 540 N N . GLU A 1 78 ? -1.54669 4.35014 -24.50895 1.000 10.32295 64 GLU A N 1
ATOM 541 C CA . GLU A 1 78 ? -0.60391 4.14805 -25.59366 1.000 10.63496 64 GLU A CA 1
ATOM 542 C C . GLU A 1 78 ? -1.03008 2.92104 -26.39312 1.000 10.73518 64 GLU A C 1
ATOM 543 O O . GLU A 1 78 ? -1.80117 2.08118 -25.92350 1.000 11.51427 64 GLU A O 1
ATOM 549 N N . TYR A 1 79 ? -0.52556 2.83221 -27.62005 1.000 10.92757 65 TYR A N 1
ATOM 550 C CA . TYR A 1 79 ? -0.80552 1.72106 -28.52259 1.000 11.37365 65 TYR A CA 1
ATOM 551 C C . TYR A 1 79 ? 0.44089 0.85283 -28.61151 1.000 10.90553 65 TYR A C 1
ATOM 552 O O . TYR A 1 79 ? 1.54843 1.37763 -28.78796 1.000 11.69898 65 TYR A O 1
ATOM 561 N N . THR A 1 80 ? 0.26437 -0.47166 -28.52918 1.000 11.13417 66 THR A N 1
ATOM 562 C CA . THR A 1 80 ? 1.42307 -1.36329 -28.47446 1.000 11.15022 66 THR A CA 1
ATOM 563 C C . THR A 1 80 ? 2.39793 -1.11929 -29.62437 1.000 11.46775 66 THR A C 1
ATOM 564 O O . THR A 1 80 ? 3.60262 -0.98815 -29.39234 1.000 12.63680 66 THR A O 1
ATOM 568 N N . GLY A 1 81 ? 1.90001 -1.00173 -30.85959 1.000 12.19884 67 GLY A N 1
ATOM 569 C CA . GLY A 1 81 ? 2.80025 -0.81610 -31.98811 1.000 13.53793 67 GLY A CA 1
ATOM 570 C C . GLY A 1 81 ? 3.53649 0.50999 -31.98558 1.000 13.25792 67 GLY A C 1
ATOM 571 O O . GLY A 1 81 ? 4.64974 0.59683 -32.51294 1.000 15.16787 67 GLY A O 1
ATOM 572 N N . HIS A 1 82 ? 2.93533 1.56579 -31.41722 1.000 13.59353 68 HIS A N 1
ATOM 573 C CA . HIS A 1 82 ? 3.67130 2.82513 -31.30892 1.000 14.26479 68 HIS A CA 1
ATOM 574 C C . HIS A 1 82 ? 4.83507 2.69035 -30.33841 1.000 14.34706 68 HIS A C 1
ATOM 575 O O . HIS A 1 82 ? 5.94814 3.15944 -30.61699 1.000 15.74969 68 HIS A O 1
ATOM 582 N N . GLY A 1 83 ? 4.59547 2.05705 -29.18897 1.000 13.28995 69 GLY A N 1
ATOM 583 C CA . GLY A 1 83 ? 5.68836 1.79427 -28.27114 1.000 14.04871 69 GLY A CA 1
ATOM 584 C C . GLY A 1 83 ? 6.75093 0.90892 -28.89373 1.000 14.87642 69 GLY A C 1
ATOM 585 O O . GLY A 1 83 ? 7.95106 1.13210 -28.70832 1.000 15.89501 69 GLY A O 1
ATOM 586 N N . LEU A 1 84 ? 6.31996 -0.11448 -29.63035 1.000 14.17353 70 LEU A N 1
ATOM 587 C CA . LEU A 1 84 ? 7.23959 -1.10063 -30.19039 1.000 14.89759 70 LEU A CA 1
ATOM 588 C C . LEU A 1 84 ? 8.11452 -0.49701 -31.28204 1.000 16.62733 70 LEU A C 1
ATOM 589 O O . LEU A 1 84 ? 9.34230 -0.65659 -31.27026 1.000 17.93170 70 LEU A O 1
ATOM 594 N N . VAL A 1 85 ? 7.49888 0.17986 -32.24645 1.000 16.41840 71 VAL A N 1
ATOM 595 C CA . VAL A 1 85 ? 8.18941 0.62402 -33.45232 1.000 17.99343 71 VAL A CA 1
ATOM 596 C C . VAL A 1 85 ? 8.73677 2.03231 -33.26192 1.000 18.79937 71 VAL A C 1
ATOM 597 O O . VAL A 1 85 ? 9.94488 2.27066 -33.38800 1.000 20.75230 71 VAL A O 1
ATOM 601 N N . ASP A 1 86 ? 7.84939 2.97878 -32.95995 1.000 20.05690 72 ASP A N 1
ATOM 602 C CA . ASP A 1 86 ? 8.24937 4.38059 -32.93717 1.000 21.26957 72 ASP A CA 1
ATOM 603 C C . ASP A 1 86 ? 9.13036 4.70726 -31.73848 1.000 22.02501 72 ASP A C 1
ATOM 604 O O . ASP A 1 86 ? 10.11895 5.43363 -31.87776 1.000 24.20342 72 ASP A O 1
ATOM 609 N N . ILE A 1 87 ? 8.80223 4.18671 -30.56053 1.000 20.79362 73 ILE A N 1
ATOM 610 C CA . ILE A 1 87 ? 9.57483 4.50704 -29.36340 1.000 20.88038 73 ILE A CA 1
ATOM 611 C C . ILE A 1 87 ? 10.78288 3.59075 -29.21262 1.000 21.95209 73 ILE A C 1
ATOM 612 O O . ILE A 1 87 ? 11.91909 4.05684 -29.09860 1.000 23.99692 73 ILE A O 1
ATOM 617 N N . LEU A 1 88 ? 10.57291 2.27512 -29.21573 1.000 21.05558 74 LEU A N 1
ATOM 618 C CA . LEU A 1 88 ? 11.67061 1.34580 -28.97974 1.000 21.64308 74 LEU A CA 1
ATOM 619 C C . LEU A 1 88 ? 12.50249 1.07654 -30.22535 1.000 22.73663 74 LEU A C 1
ATOM 620 O O . LEU A 1 88 ? 13.62949 0.58201 -30.10431 1.000 24.63630 74 LEU A O 1
ATOM 625 N N . GLY A 1 89 ? 11.98525 1.38672 -31.40970 1.000 23.43845 75 GLY A N 1
ATOM 626 C CA . GLY A 1 89 ? 12.75462 1.18580 -32.62098 1.000 25.72465 75 GLY A CA 1
ATOM 627 C C . GLY A 1 89 ? 12.84317 -0.24789 -33.07282 1.000 27.50079 75 GLY A C 1
ATOM 628 O O . GLY A 1 89 ? 13.74021 -0.58602 -33.85100 1.000 29.15057 75 GLY A O 1
ATOM 629 N N . PHE A 1 90 ? 11.94969 -1.09927 -32.61171 1.000 28.13475 76 PHE A N 1
ATOM 630 C CA . PHE A 1 90 ? 11.95091 -2.50605 -32.96951 1.000 29.56540 76 PHE A CA 1
ATOM 631 C C . PHE A 1 90 ? 11.16063 -2.72077 -34.25396 1.000 31.45510 76 PHE A C 1
ATOM 632 O O . PHE A 1 90 ? 10.36164 -1.86814 -34.65429 1.000 30.85973 76 PHE A O 1
ATOM 640 N N . PRO A 1 91 ? 11.38310 -3.83348 -34.95182 1.000 34.81938 77 PRO A N 1
ATOM 641 C CA . PRO A 1 91 ? 10.63513 -4.07847 -36.18918 1.000 36.93555 77 PRO A CA 1
ATOM 642 C C . PRO A 1 91 ? 9.15725 -4.31427 -35.91399 1.000 39.01975 77 PRO A C 1
ATOM 643 O O . PRO A 1 91 ? 8.74826 -4.71488 -34.82161 1.000 40.14983 77 PRO A O 1
ATOM 647 N N . SER A 1 92 ? 8.35170 -4.04574 -36.93823 1.000 40.94295 78 SER A N 1
ATOM 648 C CA A SER A 1 92 ? 6.90142 -4.19260 -36.84967 0.433 42.32346 78 SER A CA 1
ATOM 649 C CA B SER A 1 92 ? 6.90053 -4.19259 -36.84818 0.567 42.11809 78 SER A CA 1
ATOM 650 C C . SER A 1 92 ? 6.56376 -5.66947 -36.69771 1.000 43.06930 78 SER A C 1
ATOM 651 O O . SER A 1 92 ? 6.60267 -6.43327 -37.66593 1.000 43.90560 78 SER A O 1
ATOM 656 N N . SER A 1 93 ? 6.23558 -6.07875 -35.47540 1.000 43.66391 79 SER A N 1
ATOM 657 C CA . SER A 1 93 ? 5.84110 -7.45455 -35.23089 1.000 44.07523 79 SER A CA 1
ATOM 658 C C . SER A 1 93 ? 4.46167 -7.71599 -35.82492 1.000 43.23976 79 SER A C 1
ATOM 659 O O . SER A 1 93 ? 3.69497 -6.79471 -36.12185 1.000 43.95886 79 SER A O 1
ATOM 662 N N . THR A 1 94 ? 4.15149 -8.99631 -36.00445 1.000 41.13969 80 THR A N 1
ATOM 663 C CA . THR A 1 94 ? 2.85409 -9.40823 -36.51618 1.000 39.24764 80 THR A CA 1
ATOM 664 C C . THR A 1 94 ? 1.98027 -10.05932 -35.45653 1.000 34.26713 80 THR A C 1
ATOM 665 O O . THR A 1 94 ? 0.80913 -10.34656 -35.73133 1.000 35.52735 80 THR A O 1
ATOM 669 N N . ASP A 1 95 ? 2.50474 -10.29217 -34.25401 1.000 26.52910 81 ASP A N 1
ATOM 670 C CA A ASP A 1 95 ? 1.75430 -10.98598 -33.22082 0.691 23.61462 81 ASP A CA 1
ATOM 671 C CA B ASP A 1 95 ? 1.75479 -10.98694 -33.21978 0.309 23.50475 81 ASP A CA 1
ATOM 672 C C . ASP A 1 95 ? 1.35850 -10.00783 -32.12723 1.000 19.42811 81 ASP A C 1
ATOM 673 O O . ASP A 1 95 ? 2.24078 -9.39947 -31.50167 1.000 17.84946 81 ASP A O 1
ATOM 682 N N . PRO A 1 96 ? 0.06289 -9.83051 -31.85850 1.000 17.31973 82 PRO A N 1
ATOM 683 C CA . PRO A 1 96 ? -0.33153 -8.90608 -30.78246 1.000 16.70743 82 PRO A CA 1
ATOM 684 C C . PRO A 1 96 ? 0.28712 -9.23959 -29.43585 1.000 15.40594 82 PRO A C 1
ATOM 685 O O . PRO A 1 96 ? 0.75735 -8.33012 -28.73836 1.000 15.01689 82 PRO A O 1
ATOM 689 N N . GLU A 1 97 ? 0.29778 -10.51943 -29.05283 1.000 16.27324 83 GLU A N 1
ATOM 690 C CA . GLU A 1 97 ? 0.85161 -10.89983 -27.75563 1.000 17.14325 83 GLU A CA 1
ATOM 691 C C . GLU A 1 97 ? 2.34607 -10.62349 -27.68570 1.000 16.63123 83 GLU A C 1
ATOM 692 O O . GLU A 1 97 ? 2.83528 -10.09069 -26.68434 1.000 16.82398 83 GLU A O 1
ATOM 698 N N . GLY A 1 98 ? 3.08831 -10.97969 -28.73262 1.000 16.80001 84 GLY A N 1
ATOM 699 C CA . GLY A 1 98 ? 4.50897 -10.68704 -28.73100 1.000 16.92233 84 GLY A CA 1
ATOM 700 C C . GLY A 1 98 ? 4.78852 -9.20135 -28.62024 1.000 15.75603 84 GLY A C 1
ATOM 701 O O . GLY A 1 98 ? 5.68062 -8.78125 -27.88017 1.000 15.89461 84 GLY A O 1
ATOM 702 N N . ALA A 1 99 ? 4.00428 -8.38112 -29.32419 1.000 14.83575 85 ALA A N 1
ATOM 703 C CA . ALA A 1 99 ? 4.19445 -6.93923 -29.24567 1.000 14.68889 85 ALA A CA 1
ATOM 704 C C . ALA A 1 99 ? 3.90679 -6.43161 -27.83856 1.000 13.59419 85 ALA A C 1
ATOM 705 O O . ALA A 1 99 ? 4.67401 -5.63222 -27.28217 1.000 13.70630 85 ALA A O 1
ATOM 707 N N . TYR A 1 100 ? 2.79318 -6.87780 -27.24672 1.000 13.07151 86 TYR A N 1
ATOM 708 C CA . TYR A 1 100 ? 2.42772 -6.41920 -25.91129 1.000 13.02845 86 TYR A CA 1
ATOM 709 C C . TYR A 1 100 ? 3.47827 -6.83092 -24.88716 1.000 13.16572 86 TYR A C 1
ATOM 710 O O . TYR A 1 100 ? 3.89817 -6.02611 -24.04876 1.000 13.48632 86 TYR A O 1
ATOM 719 N N . GLU A 1 101 ? 3.89811 -8.09442 -24.91982 1.000 14.63549 87 GLU A N 1
ATOM 720 C CA . GLU A 1 101 ? 4.86618 -8.54251 -23.92801 1.000 15.59488 87 GLU A CA 1
ATOM 721 C C . GLU A 1 101 ? 6.19023 -7.81717 -24.09188 1.000 15.43920 87 GLU A C 1
ATOM 722 O O . GLU A 1 101 ? 6.86482 -7.52419 -23.09721 1.000 15.80519 87 GLU A O 1
ATOM 728 N N . THR A 1 102 ? 6.56209 -7.49564 -25.33297 1.000 15.30288 88 THR A N 1
ATOM 729 C CA . THR A 1 102 ? 7.80707 -6.77516 -25.58011 1.000 15.73357 88 THR A CA 1
ATOM 730 C C . THR A 1 102 ? 7.75608 -5.36345 -25.00480 1.000 14.50313 88 THR A C 1
ATOM 731 O O . THR A 1 102 ? 8.66930 -4.95038 -24.27661 1.000 15.44969 88 THR A O 1
ATOM 735 N N . VAL A 1 103 ? 6.69616 -4.60569 -25.30664 1.000 14.29718 89 VAL A N 1
ATOM 736 C CA . VAL A 1 103 ? 6.64142 -3.24561 -24.77203 1.000 13.65197 89 VAL A CA 1
ATOM 737 C C . VAL A 1 103 ? 6.53067 -3.25995 -23.25664 1.000 13.13592 89 VAL A C 1
ATOM 738 O O . VAL A 1 103 ? 7.13540 -2.42292 -22.57522 1.000 13.77521 89 VAL A O 1
ATOM 742 N N . LYS A 1 104 ? 5.76586 -4.20063 -22.70023 1.000 12.96962 90 LYS A N 1
ATOM 743 C CA . LYS A 1 104 ? 5.63694 -4.24569 -21.24714 1.000 12.86826 90 LYS A CA 1
ATOM 744 C C . LYS A 1 104 ? 6.99122 -4.49117 -20.59012 1.000 14.31199 90 LYS A C 1
ATOM 745 O O . LYS A 1 104 ? 7.37981 -3.79352 -19.64526 1.000 14.32811 90 LYS A O 1
ATOM 751 N N . LYS A 1 105 ? 7.74274 -5.46925 -21.09541 1.000 15.10000 91 LYS A N 1
ATOM 752 C CA . LYS A 1 105 ? 9.04499 -5.77632 -20.51416 1.000 17.45383 91 LYS A CA 1
ATOM 753 C C . LYS A 1 105 ? 10.00995 -4.60658 -20.67060 1.000 16.53229 91 LYS A C 1
ATOM 754 O O . LYS A 1 105 ? 10.69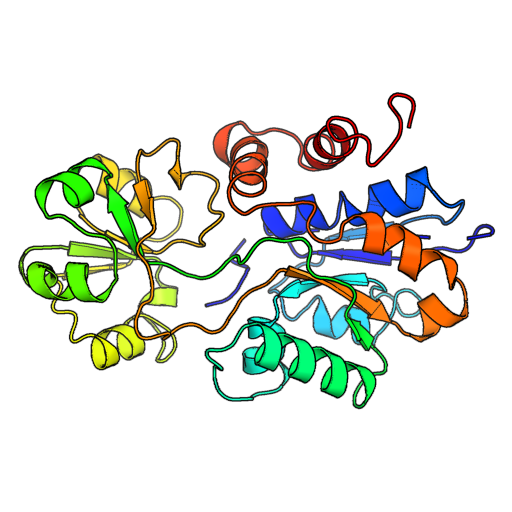937 -4.22024 -19.72024 1.000 17.55267 91 LYS A O 1
ATOM 760 N N . GLU A 1 106 ? 10.08520 -4.03864 -21.87506 1.000 16.34022 92 GLU A N 1
ATOM 761 C CA . GLU A 1 106 ? 11.08602 -3.01122 -22.14391 1.000 16.60037 92 GLU A CA 1
ATOM 762 C C . GLU A 1 106 ? 10.76043 -1.70754 -21.42922 1.000 15.93101 92 GLU A C 1
ATOM 763 O O . GLU A 1 106 ? 11.66082 -1.03047 -20.92507 1.000 16.72259 92 GLU A O 1
ATOM 769 N N . TYR A 1 107 ? 9.48041 -1.32560 -21.37352 1.000 15.25229 93 TYR A N 1
ATOM 770 C CA . TYR A 1 107 ? 9.14448 -0.07061 -20.70909 1.000 14.85815 93 TYR A CA 1
ATOM 771 C C . TYR A 1 107 ? 9.42094 -0.15515 -19.21466 1.000 14.60242 93 TYR A C 1
ATOM 772 O O . TYR A 1 107 ? 9.82569 0.83388 -18.59124 1.000 15.77691 93 TYR A O 1
ATOM 781 N N . LYS A 1 108 ? 9.19187 -1.32579 -18.62072 1.000 15.51315 94 LYS A N 1
ATOM 782 C CA . LYS A 1 108 ? 9.48492 -1.49603 -17.20232 1.000 16.59355 94 LYS A CA 1
ATOM 783 C C . LYS A 1 108 ? 10.98161 -1.38186 -16.95733 1.000 17.78864 94 LYS A C 1
ATOM 784 O O . LYS A 1 108 ? 11.42225 -0.64411 -16.07377 1.000 18.98295 94 LYS A O 1
ATOM 790 N N . ARG A 1 109 ? 11.77395 -2.06902 -17.77833 1.000 18.49290 95 ARG A N 1
ATOM 791 C CA . ARG A 1 109 ? 13.22605 -2.08668 -17.61831 1.000 20.81977 95 ARG A CA 1
ATOM 792 C C . ARG A 1 109 ? 13.84108 -0.71285 -17.87303 1.000 19.94473 95 ARG A C 1
ATOM 793 O O . ARG A 1 109 ? 14.68776 -0.25213 -17.10046 1.000 20.66893 95 ARG A O 1
ATOM 801 N N . LYS A 1 110 ? 13.44023 -0.04161 -18.95500 1.000 18.76426 96 LYS A N 1
ATOM 802 C CA A LYS A 1 110 ? 14.13367 1.17708 -19.36444 0.750 18.28707 96 LYS A CA 1
ATOM 803 C CA B LYS A 1 110 ? 14.12252 1.18183 -19.37560 0.250 18.41580 96 LYS A CA 1
ATOM 804 C C . LYS A 1 110 ? 13.69239 2.39500 -18.56221 1.000 17.94507 96 LYS A C 1
ATOM 805 O O . LYS A 1 110 ? 14.53216 3.21316 -18.16253 1.000 18.83113 96 LYS A O 1
ATOM 816 N N . TRP A 1 111 ? 12.38465 2.53770 -18.32169 1.000 17.57878 97 TRP A N 1
ATOM 817 C CA . TRP A 1 111 ? 11.83126 3.76280 -17.76737 1.000 18.25570 97 TRP A CA 1
ATOM 818 C C . TRP A 1 111 ? 10.97470 3.54615 -16.53771 1.000 18.22497 97 TRP A C 1
ATOM 819 O O . TRP A 1 111 ? 10.42041 4.51950 -16.01895 1.000 19.55843 97 TRP A O 1
ATOM 830 N N . ASN A 1 112 ? 10.86356 2.31568 -16.04847 1.000 17.71116 98 ASN A N 1
ATOM 831 C CA . ASN A 1 112 ? 10.00726 2.02321 -14.90698 1.000 17.95822 98 ASN A CA 1
ATOM 832 C C . ASN A 1 112 ? 8.56722 2.46757 -15.17601 1.000 16.30187 98 ASN A C 1
ATOM 833 O O . ASN A 1 112 ? 7.90879 3.05075 -14.30982 1.000 17.00555 98 ASN A O 1
ATOM 838 N N . ILE A 1 113 ? 8.09018 2.21328 -16.39825 1.000 14.97373 99 ILE A N 1
ATOM 839 C CA . ILE A 1 113 ? 6.71469 2.47699 -16.80026 1.000 15.16646 99 ILE A CA 1
ATOM 840 C C . ILE A 1 113 ? 6.02186 1.13283 -16.94236 1.000 13.04755 99 ILE A C 1
ATOM 841 O O . ILE A 1 113 ? 6.58849 0.18629 -17.50806 1.000 14.32610 99 ILE A O 1
ATOM 846 N N . VAL A 1 114 ? 4.80478 1.04559 -16.40296 1.000 13.09458 100 VAL A N 1
ATOM 847 C CA . VAL A 1 114 ? 4.02947 -0.18915 -16.34954 1.000 12.98475 100 VAL A CA 1
ATOM 848 C C . VAL A 1 114 ? 2.90437 -0.14500 -17.37962 1.000 11.64818 100 VAL A C 1
ATOM 849 O O . VAL A 1 114 ? 2.03976 0.73913 -17.33481 1.000 11.66791 100 VAL A O 1
ATOM 853 N N . TRP A 1 115 ? 2.88712 -1.12379 -18.28042 1.000 11.78663 101 TRP A N 1
ATOM 854 C CA . TRP A 1 115 ? 1.74323 -1.33539 -19.15845 1.000 11.51924 101 TRP A CA 1
ATOM 855 C C . TRP A 1 115 ? 0.66275 -2.09333 -18.40528 1.000 11.39001 101 TRP A C 1
ATOM 856 O O . TRP A 1 115 ? 0.91147 -3.18576 -17.89244 1.000 12.77173 101 TRP A O 1
ATOM 867 N N . LEU A 1 116 ? -0.54260 -1.52402 -18.35978 1.000 11.13182 102 LEU A N 1
ATOM 868 C CA . LEU A 1 116 ? -1.69831 -2.20049 -17.79515 1.000 11.46305 102 LEU A CA 1
ATOM 869 C C . LEU A 1 116 ? -2.40362 -2.98277 -18.90464 1.000 10.94095 102 LEU A C 1
ATOM 870 O O . LEU A 1 116 ? -1.88948 -3.12375 -20.01933 1.000 12.07647 102 LEU A O 1
ATOM 875 N N . LYS A 1 117 ? -3.58270 -3.51278 -18.61445 1.000 11.15350 103 LYS A N 1
ATOM 876 C CA . LYS A 1 117 ? -4.20051 -4.42788 -19.55965 1.000 12.17695 103 LYS A CA 1
ATOM 877 C C . LYS A 1 117 ? -4.80358 -3.68605 -20.75149 1.000 11.32119 103 LYS A C 1
ATOM 878 O O . LYS A 1 117 ? -5.29582 -2.56714 -20.61825 1.000 11.30841 103 LYS A O 1
ATOM 884 N N . PRO A 1 118 ? -4.77015 -4.29675 -21.93486 1.000 11.35438 104 PRO A N 1
ATOM 885 C CA . PRO A 1 118 ? -5.41477 -3.67869 -23.09806 1.000 11.36974 104 PRO A CA 1
ATOM 886 C C . PRO A 1 118 ? -6.89226 -3.37160 -22.87816 1.000 11.03925 104 PRO A C 1
ATOM 887 O O . PRO A 1 118 ? -7.63207 -4.13544 -22.24919 1.000 11.61809 104 PRO A O 1
ATOM 891 N N . LEU A 1 119 ? -7.31165 -2.24288 -23.44636 1.000 10.92868 105 LEU A N 1
ATOM 892 C CA . LEU A 1 119 ? -8.69937 -1.80787 -23.36439 1.000 10.48817 105 LEU A CA 1
ATOM 893 C C . LEU A 1 119 ? -9.63750 -2.69858 -24.17002 1.000 11.54119 105 LEU A C 1
ATOM 894 O O . LEU A 1 119 ? -10.82696 -2.80062 -23.83306 1.000 12.53997 105 LEU A O 1
ATOM 899 N N A GLY A 1 120 ? -9.10857 -3.36580 -25.19813 0.343 12.41557 106 GLY A N 1
ATOM 900 N N B GLY A 1 120 ? -9.15935 -3.30624 -25.25532 0.657 11.27901 106 GLY A N 1
ATOM 901 C CA A GLY A 1 120 ? -9.85165 -4.26148 -26.06234 0.343 13.64600 106 GLY A CA 1
ATOM 902 C CA B GLY A 1 120 ? -10.00296 -4.21911 -26.00301 0.657 12.67767 106 GLY A CA 1
ATOM 903 C C A GLY A 1 120 ? -9.44297 -4.09608 -27.51112 0.343 14.34057 106 GLY A C 1
ATOM 904 C C B GLY A 1 120 ? -10.06792 -3.99873 -27.49588 0.657 13.07093 106 GLY A C 1
ATOM 905 O O A GLY A 1 120 ? -8.98128 -5.03688 -28.16016 0.343 15.74603 106 GLY A O 1
ATOM 906 O O B GLY A 1 120 ? -10.62720 -4.84731 -28.19052 0.657 14.84448 106 GLY A O 1
ATOM 907 N N . PHE A 1 121 ? -9.54801 -2.87553 -28.00460 1.000 13.67037 107 PHE A N 1
ATOM 908 C CA . PHE A 1 121 ? -9.53441 -2.60684 -29.43442 1.000 13.52446 107 PHE A CA 1
ATOM 909 C C . PHE A 1 121 ? -8.13073 -2.41834 -29.98444 1.000 12.74789 107 PHE A C 1
ATOM 910 O O . PHE A 1 121 ? -7.21290 -1.97801 -29.29027 1.000 12.67102 107 PHE A O 1
ATOM 918 N N . ASN A 1 122 ? -8.00022 -2.73533 -31.27080 1.000 13.09126 108 ASN A N 1
ATOM 919 C CA . ASN A 1 122 ? -6.78279 -2.55549 -32.05492 1.000 13.22649 108 ASN A CA 1
ATOM 920 C C . ASN A 1 122 ? -7.05164 -1.43231 -33.05195 1.000 12.60950 108 ASN A C 1
ATOM 921 O O . ASN A 1 122 ? -7.67069 -1.65243 -34.09795 1.000 14.17232 108 ASN A O 1
ATOM 926 N N . ASN A 1 123 ? -6.61543 -0.21955 -32.73030 1.000 12.46844 109 ASN A N 1
ATOM 927 C CA . ASN A 1 123 ? -6.83621 0.89834 -33.64413 1.000 12.28814 109 ASN A CA 1
ATOM 928 C C . ASN A 1 123 ? -5.69098 0.97780 -34.64704 1.000 12.70783 109 ASN A C 1
ATOM 929 O O . ASN A 1 123 ? -4.81434 1.84308 -34.58761 1.000 13.61724 109 ASN A O 1
ATOM 934 N N . THR A 1 124 ? -5.72181 0.03918 -35.57189 1.000 13.66366 110 THR A N 1
ATOM 935 C CA . THR A 1 124 ? -4.69714 -0.06879 -36.58914 1.000 14.63627 110 THR A CA 1
ATOM 936 C C . THR A 1 124 ? -5.04242 0.77911 -37.80629 1.000 14.23653 110 THR A C 1
ATOM 937 O O . THR A 1 124 ? -6.17495 1.21791 -37.99693 1.000 14.12584 110 THR A O 1
ATOM 941 N N . TYR A 1 125 ? -4.03601 1.01068 -38.63731 1.000 16.35050 111 TYR A N 1
ATOM 942 C CA . TYR A 1 125 ? -4.23821 1.79090 -39.84655 1.000 16.04397 111 TYR A CA 1
ATOM 943 C C . TYR A 1 125 ? -4.76908 0.88059 -40.93363 1.000 16.50868 111 TYR A C 1
ATOM 944 O O . TYR A 1 125 ? -4.37275 -0.28331 -41.02896 1.000 20.55338 111 TYR A O 1
ATOM 953 N N . THR A 1 126 ? -5.67377 1.39502 -41.76238 1.000 14.07065 112 THR A N 1
ATOM 954 C CA A THR A 1 126 ? -6.28609 0.50492 -42.72173 0.533 15.55707 112 THR A CA 1
ATOM 955 C CA B THR A 1 126 ? -6.41250 0.54245 -42.69162 0.467 14.65093 112 THR A CA 1
ATOM 956 C C . THR A 1 126 ? -6.58392 1.23399 -44.02753 1.000 14.40254 112 THR A C 1
ATOM 957 O O . THR A 1 126 ? -6.41080 2.44898 -44.15437 1.000 14.58666 112 THR A O 1
ATOM 964 N N . LEU A 1 127 ? -6.97248 0.43594 -45.00855 1.000 15.43151 113 LEU A N 1
ATOM 965 C CA . LEU A 1 127 ? -7.55226 0.90080 -46.25177 1.000 16.27715 113 LEU A CA 1
ATOM 966 C C . LEU A 1 127 ? -9.02320 0.53402 -46.19839 1.000 17.12098 113 LEU A C 1
ATOM 967 O O . LEU A 1 127 ? -9.38038 -0.55903 -45.74641 1.000 16.98106 113 LEU A O 1
ATOM 972 N N . THR A 1 128 ? -9.87574 1.45556 -46.62080 1.000 17.51690 114 THR A N 1
ATOM 973 C CA . THR A 1 128 ? -11.30926 1.23064 -46.56180 1.000 17.85307 114 THR A CA 1
ATOM 974 C C . THR A 1 128 ? -11.93004 1.54479 -47.91005 1.000 17.99572 114 THR A C 1
ATOM 975 O O . THR A 1 128 ? -11.41842 2.36775 -48.67957 1.000 18.73428 114 THR A O 1
ATOM 979 N N . VAL A 1 129 ? -13.04551 0.86746 -48.18099 1.000 18.89237 115 VAL A N 1
ATOM 980 C CA . VAL A 1 129 ? -13.80675 1.02394 -49.41133 1.000 19.86876 115 VAL A CA 1
ATOM 981 C C . VAL A 1 129 ? -15.27601 1.11916 -49.03228 1.000 21.45016 115 VAL A C 1
ATOM 982 O O . VAL A 1 129 ? -15.67326 0.79426 -47.91244 1.000 22.36077 115 VAL A O 1
ATOM 986 N N . LYS A 1 130 ? -16.09106 1.57098 -49.97833 1.000 22.68475 116 LYS A N 1
ATOM 987 C CA . LYS A 1 130 ? -17.52533 1.54237 -49.74901 1.000 24.81013 116 LYS A CA 1
ATOM 988 C C . LYS A 1 130 ? -17.98348 0.09821 -49.60200 1.000 26.64239 116 LYS A C 1
ATOM 989 O O . LYS A 1 130 ? -17.50180 -0.79687 -50.30466 1.000 26.45544 116 LYS A O 1
ATOM 995 N N . ASP A 1 131 ? -18.91012 -0.12472 -48.66340 1.000 28.65873 117 ASP A N 1
ATOM 996 C CA . ASP A 1 131 ? -19.54219 -1.43416 -48.52067 1.000 32.85417 117 ASP A CA 1
ATOM 997 C C . ASP A 1 131 ? -19.99686 -1.98463 -49.86501 1.000 33.30893 117 ASP A C 1
ATOM 998 O O . ASP A 1 131 ? -19.83677 -3.17842 -50.14253 1.000 33.15535 117 ASP A O 1
ATOM 1003 N N . GLU A 1 132 ? -20.56866 -1.12497 -50.71257 1.000 34.55947 118 GLU A N 1
ATOM 1004 C CA . GLU A 1 132 ? -21.09004 -1.58282 -51.99701 1.000 37.25983 118 GLU A CA 1
ATOM 1005 C C . GLU A 1 132 ? -19.97994 -2.12730 -52.88632 1.000 33.94670 118 GLU A C 1
ATOM 1006 O O . GLU A 1 132 ? -20.16318 -3.14410 -53.56636 1.000 34.17123 118 GLU A O 1
ATOM 1012 N N . LEU A 1 133 ? -18.82063 -1.46370 -52.89798 1.000 32.03878 119 LEU A N 1
ATOM 1013 C CA . LEU A 1 133 ? -17.69798 -1.96276 -53.68502 1.000 31.13979 119 LEU A CA 1
ATOM 1014 C C . LEU A 1 133 ? -17.19991 -3.29555 -53.14481 1.000 30.20686 119 LEU A C 1
ATOM 1015 O O . LEU A 1 133 ? -16.89627 -4.21237 -53.91702 1.000 30.87367 119 LEU A O 1
ATOM 1020 N N . ALA A 1 134 ? -17.09989 -3.41704 -51.81935 1.000 30.32830 120 ALA A N 1
ATOM 1021 C CA . ALA A 1 134 ? -16.66424 -4.67478 -51.22348 1.000 31.92443 120 ALA A CA 1
ATOM 1022 C C . ALA A 1 134 ? -17.63417 -5.80167 -51.54868 1.000 32.91616 120 ALA A C 1
ATOM 1023 O O . ALA A 1 134 ? -17.21750 -6.94350 -51.77284 1.000 33.62485 120 ALA A O 1
ATOM 1025 N N . LYS A 1 135 ? -18.93431 -5.49976 -51.58252 1.000 34.23455 121 LYS A N 1
ATOM 1026 C CA . LYS A 1 135 ? -19.91524 -6.51080 -51.96063 1.000 36.05884 121 LYS A CA 1
ATOM 1027 C C . LYS A 1 135 ? -19.79050 -6.87946 -53.43408 1.000 36.78256 121 LYS A C 1
ATOM 1028 O O . LYS A 1 135 ? -19.83218 -8.06349 -53.78872 1.000 37.74459 121 LYS A O 1
ATOM 1034 N N . GLN A 1 136 ? -19.63399 -5.87826 -54.30452 1.000 37.13402 122 GLN A N 1
ATOM 1035 C CA . GLN A 1 136 ? -19.56612 -6.13868 -55.73887 1.000 38.65829 122 GLN A CA 1
ATOM 1036 C C . GLN A 1 136 ? -18.36068 -6.99835 -56.09629 1.000 37.87957 122 GLN A C 1
ATOM 1037 O O . GLN A 1 136 ? -18.45994 -7.89811 -56.93909 1.000 37.49565 122 GLN A O 1
ATOM 1043 N N . TYR A 1 137 ? -17.21460 -6.74296 -55.46581 1.000 37.59498 123 TYR A N 1
ATOM 1044 C CA . TYR A 1 137 ? -15.96991 -7.40840 -55.82842 1.000 38.14516 123 TYR A CA 1
ATOM 1045 C C . TYR A 1 137 ? -15.49311 -8.41317 -54.78827 1.000 38.08111 123 TYR A C 1
ATOM 1046 O O . TYR A 1 137 ? -14.36677 -8.90970 -54.89944 1.000 38.81168 123 TYR A O 1
ATOM 1055 N N . ASN A 1 138 ? -16.31590 -8.72583 -53.78588 1.000 37.67721 124 ASN A N 1
ATOM 1056 C CA . ASN A 1 138 ? -15.99164 -9.74408 -52.78668 1.000 38.34104 124 ASN A CA 1
ATOM 1057 C C . ASN A 1 138 ? -14.65487 -9.43773 -52.10447 1.000 35.38822 124 ASN A C 1
ATOM 1058 O O . ASN A 1 138 ? -13.72273 -10.24431 -52.10252 1.000 36.44689 124 ASN A O 1
ATOM 1063 N N . LEU A 1 139 ? -14.57461 -8.23992 -51.52882 1.000 31.21301 125 LEU A N 1
ATOM 1064 C CA . LEU A 1 139 ? -13.33996 -7.72701 -50.94765 1.000 27.18043 125 LEU A CA 1
ATOM 1065 C C . LEU A 1 139 ? -13.36899 -7.90781 -49.43719 1.000 26.34001 125 LEU A C 1
ATOM 1066 O O . LEU A 1 139 ? -14.29195 -7.43059 -48.76936 1.000 26.87247 125 LEU A O 1
ATOM 1071 N N . LYS A 1 140 ? -12.34639 -8.57300 -48.90573 1.000 26.18665 126 LYS A N 1
ATOM 1072 C CA . LYS A 1 140 ? -12.13332 -8.68403 -47.47138 1.000 26.78717 126 LYS A CA 1
ATOM 1073 C C . LYS A 1 140 ? -10.76423 -8.20976 -47.02241 1.000 25.66394 126 LYS A C 1
ATOM 1074 O O . LYS A 1 140 ? -10.64138 -7.70481 -45.90434 1.000 25.92500 126 LYS A O 1
ATOM 1080 N N . THR A 1 141 ? -9.73470 -8.36817 -47.85153 1.000 24.42645 127 THR A N 1
ATOM 1081 C CA . THR A 1 141 ? -8.35983 -8.14375 -47.43943 1.000 23.39378 127 THR A CA 1
ATOM 1082 C C . THR A 1 141 ? -7.67578 -7.15189 -48.37069 1.000 20.32352 127 THR A C 1
ATOM 1083 O O . THR A 1 141 ? -8.14459 -6.86593 -49.48000 1.000 20.33328 127 THR A O 1
ATOM 1087 N N . PHE A 1 142 ? -6.53872 -6.63616 -47.89457 1.000 19.45210 128 PHE A N 1
A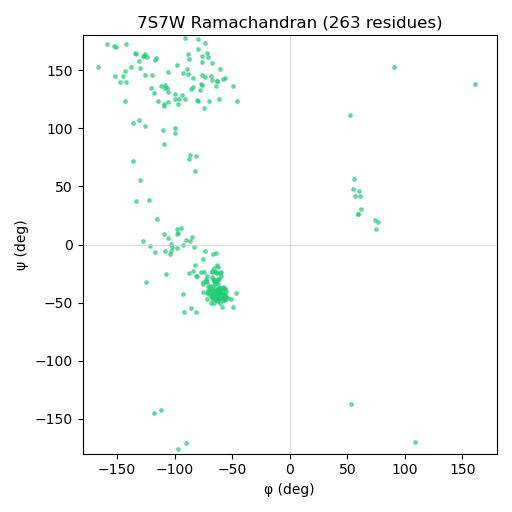TOM 1088 C CA . PHE A 1 142 ? -5.68426 -5.81711 -48.74589 1.000 18.12334 128 PHE A CA 1
ATOM 1089 C C . PHE A 1 142 ? -5.28754 -6.57380 -50.00997 1.000 18.49306 128 PHE A C 1
ATOM 1090 O O . PHE A 1 142 ? -5.19721 -5.98218 -51.09086 1.000 19.31169 128 PHE A O 1
ATOM 1098 N N . SER A 1 143 ? -5.02306 -7.88007 -49.89377 1.000 20.39182 129 SER A N 1
ATOM 1099 C CA . SER A 1 143 ? -4.65234 -8.66111 -51.07154 1.000 20.63739 129 SER A CA 1
ATOM 1100 C C . SER A 1 143 ? -5.79087 -8.72265 -52.08163 1.000 21.03018 129 SER A C 1
ATOM 1101 O O . SER A 1 143 ? -5.55264 -8.64372 -53.29186 1.000 22.27101 129 SER A O 1
ATOM 1104 N N . ASP A 1 144 ? -7.03275 -8.87542 -51.60710 1.000 21.71287 130 ASP A N 1
ATOM 1105 C CA . ASP A 1 144 ? -8.18100 -8.80770 -52.51037 1.000 22.20295 130 ASP A CA 1
ATOM 1106 C C . ASP A 1 144 ? -8.20330 -7.47583 -53.24736 1.000 20.59443 130 ASP A C 1
ATOM 1107 O O . ASP A 1 144 ? -8.40437 -7.42240 -54.46644 1.000 21.17856 130 ASP A O 1
ATOM 1112 N N . LEU A 1 145 ? -8.01181 -6.38211 -52.51049 1.000 19.33727 131 LEU A N 1
ATOM 1113 C CA . LEU A 1 145 ? -8.04183 -5.05645 -53.11666 1.000 18.45395 131 LEU A CA 1
ATOM 1114 C C . LEU A 1 145 ? -6.91641 -4.88341 -54.12769 1.000 17.90905 131 LEU A C 1
ATOM 1115 O O . LEU A 1 145 ? -7.11012 -4.28107 -55.19180 1.000 18.05049 131 LEU A O 1
ATOM 1120 N N . ALA A 1 146 ? -5.72724 -5.39729 -53.80777 1.000 18.41083 132 ALA A N 1
ATOM 1121 C CA . ALA A 1 146 ? -4.59214 -5.23411 -54.70791 1.000 18.80565 132 ALA A CA 1
ATOM 1122 C C . ALA A 1 146 ? -4.88644 -5.81930 -56.08140 1.000 19.30763 132 ALA A C 1
ATOM 1123 O O . ALA A 1 146 ? -4.47710 -5.25599 -57.10236 1.000 18.69831 132 ALA A O 1
ATOM 1125 N N . LYS A 1 147 ? -5.61861 -6.93712 -56.12695 1.000 21.27371 133 L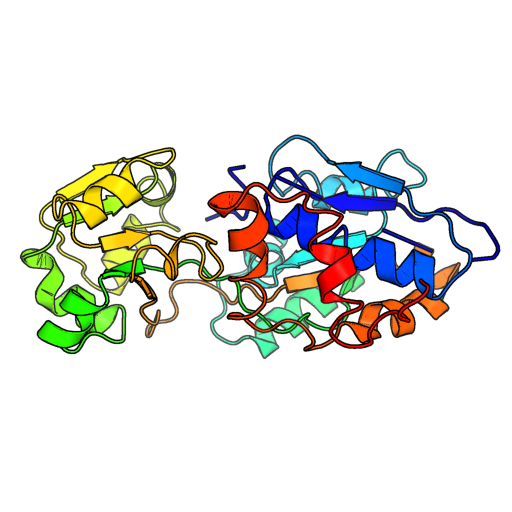YS A N 1
ATOM 1126 C CA . LYS A 1 147 ? -5.86602 -7.61455 -57.39747 1.000 23.82170 133 LYS A CA 1
ATOM 1127 C C . LYS A 1 147 ? -6.66199 -6.74650 -58.36234 1.000 23.16467 133 LYS A C 1
ATOM 1128 O O . LYS A 1 147 ? -6.48212 -6.85165 -59.58071 1.000 24.54263 133 LYS A O 1
ATOM 1134 N N . ILE A 1 148 ? -7.53505 -5.88331 -57.84798 1.000 21.67498 134 ILE A N 1
ATOM 1135 C CA . ILE A 1 148 ? -8.33907 -5.00121 -58.68282 1.000 20.90003 134 ILE A CA 1
ATOM 1136 C C . ILE A 1 148 ? -7.85266 -3.56154 -58.62778 1.000 19.49414 134 ILE A C 1
ATOM 1137 O O . ILE A 1 148 ? -8.49085 -2.67662 -59.20452 1.000 19.92379 134 ILE A O 1
ATOM 1142 N N . SER A 1 149 ? -6.73253 -3.30190 -57.95079 1.000 18.93827 135 SER A N 1
ATOM 1143 C CA . SER A 1 149 ? -6.32483 -1.92444 -57.69939 1.000 18.13459 135 SER A CA 1
ATOM 1144 C C . SER A 1 149 ? -6.02855 -1.15329 -58.97665 1.000 18.29277 135 SER A C 1
ATOM 1145 O O . SER A 1 149 ? -6.13786 0.07648 -58.97743 1.000 17.69191 135 SER A O 1
ATOM 1148 N N . ASP A 1 150 ? -5.66924 -1.84221 -60.06421 1.000 18.51197 136 ASP A N 1
ATOM 1149 C CA . ASP A 1 150 ? -5.39040 -1.16667 -61.32878 1.000 19.49052 136 ASP A CA 1
ATOM 1150 C C . ASP A 1 150 ? -6.62561 -0.51972 -61.95275 1.000 18.45925 136 ASP A C 1
ATOM 1151 O O . ASP A 1 150 ? -6.49140 0.22221 -62.93186 1.000 19.29852 136 ASP A O 1
ATOM 1156 N N . LYS A 1 151 ? -7.80989 -0.76563 -61.39677 1.000 18.88642 137 LYS A N 1
ATOM 1157 C CA . LYS A 1 151 ? -9.04148 -0.12296 -61.83055 1.000 19.53306 137 LYS A CA 1
ATOM 1158 C C . LYS A 1 151 ? -9.48944 0.97739 -60.88174 1.000 18.93856 137 LYS A C 1
ATOM 1159 O O . LYS A 1 151 ? -10.52373 1.60725 -61.12604 1.000 19.85158 137 LYS A O 1
ATOM 1165 N N . LEU A 1 152 ? -8.74037 1.22592 -59.81048 1.000 18.29311 138 LEU A N 1
ATOM 1166 C CA . LEU A 1 152 ? -9.21691 2.02782 -58.69542 1.000 17.92638 138 LEU A CA 1
ATOM 1167 C C . LEU A 1 152 ? -8.27948 3.19834 -58.42740 1.000 17.51418 138 LEU A C 1
ATOM 1168 O O . LEU A 1 152 ? -7.10525 3.19551 -58.81481 1.000 18.21315 138 LEU A O 1
ATOM 1173 N N . ILE A 1 153 ? -8.81330 4.18525 -57.71121 1.000 17.78224 139 ILE A N 1
ATOM 1174 C CA . ILE A 1 153 ? -8.07828 5.36866 -57.28629 1.000 17.79868 139 ILE A CA 1
ATOM 1175 C C . ILE A 1 153 ? -8.10040 5.43068 -55.76035 1.000 17.50911 139 ILE A C 1
ATOM 1176 O O . ILE A 1 153 ? -9.15715 5.25352 -55.13452 1.000 18.15177 139 ILE A O 1
ATOM 1181 N N . LEU A 1 154 ? -6.94523 5.71019 -55.16618 1.000 17.32486 140 LEU A N 1
ATOM 1182 C CA . LEU A 1 154 ? -6.80904 5.88889 -53.72994 1.000 17.71771 140 LEU A CA 1
ATOM 1183 C C . LEU A 1 154 ? -6.78874 7.37891 -53.42208 1.000 18.33175 140 LEU A C 1
ATOM 1184 O O . LEU A 1 154 ? -6.03729 8.13929 -54.04378 1.000 19.74458 140 LEU A O 1
ATOM 1189 N N . GLY A 1 155 ? -7.62438 7.79410 -52.47528 1.000 18.56754 141 GLY A N 1
ATOM 1190 C CA . GLY A 1 155 ? -7.55368 9.14015 -51.95118 1.000 19.07799 141 GLY A CA 1
ATOM 1191 C C . GLY A 1 155 ? -7.02514 9.04310 -50.53902 1.000 19.16436 141 GLY A C 1
ATOM 1192 O O . GLY A 1 155 ? -7.63601 8.37695 -49.69862 1.000 19.70012 141 GLY A O 1
ATOM 1193 N N . ALA A 1 156 ? -5.88086 9.65837 -50.25809 1.000 19.87029 142 ALA A N 1
ATOM 1194 C CA . ALA A 1 156 ? -5.19347 9.37582 -49.00939 1.000 21.36230 142 ALA A CA 1
ATOM 1195 C C . ALA A 1 156 ? -4.65626 10.65058 -48.38079 1.000 21.76322 142 ALA A C 1
ATOM 1196 O O . ALA A 1 156 ? -4.36171 11.63055 -49.06818 1.000 23.05144 142 ALA A O 1
ATOM 1198 N N . THR A 1 157 ? -4.52609 10.61816 -47.05596 1.000 22.37596 143 THR A N 1
ATOM 1199 C CA . THR A 1 157 ? -3.87983 11.71093 -46.34938 1.000 23.71620 143 THR A CA 1
ATOM 1200 C C . THR A 1 157 ? -2.43948 11.85337 -46.82382 1.000 26.15285 143 THR A C 1
ATOM 1201 O O . THR A 1 157 ? -1.79960 10.88403 -47.24053 1.000 25.01935 143 THR A O 1
ATOM 1205 N N . MET A 1 158 ? -1.92831 13.08342 -46.74933 1.000 29.79473 144 MET A N 1
ATOM 1206 C CA . MET A 1 158 ? -0.60760 13.37012 -47.29921 1.000 34.07602 144 MET A CA 1
ATOM 1207 C C . MET A 1 158 ? 0.47445 12.51791 -46.64610 1.000 32.74503 144 MET A C 1
ATOM 1208 O O . MET A 1 158 ? 1.34409 11.97450 -47.33556 1.000 32.76508 144 MET A O 1
ATOM 1213 N N . PHE A 1 159 ? 0.43528 12.37701 -45.31903 1.000 31.56547 145 PHE A N 1
ATOM 1214 C CA . PHE A 1 159 ? 1.49835 11.63889 -44.64508 1.000 31.70300 145 PHE A CA 1
ATOM 1215 C C . PHE A 1 159 ? 1.49892 10.16614 -45.03374 1.000 28.95087 145 PHE A C 1
ATOM 1216 O O . PHE A 1 159 ? 2.56359 9.53897 -45.07622 1.000 28.63013 145 PHE A O 1
ATOM 1224 N N . PHE A 1 160 ? 0.32572 9.60384 -45.33243 1.000 25.77079 146 PHE A N 1
ATOM 1225 C CA . PHE A 1 160 ? 0.25525 8.20023 -45.72336 1.000 23.86652 146 PHE A CA 1
ATOM 1226 C C . PHE A 1 160 ? 0.96596 7.94486 -47.04584 1.000 24.04617 146 PHE A C 1
ATOM 1227 O O . PHE A 1 160 ? 1.48886 6.84697 -47.26258 1.000 23.99200 146 PHE A O 1
ATOM 1235 N N . LEU A 1 161 ? 0.98989 8.93303 -47.94091 1.000 25.80784 147 LEU A N 1
ATOM 1236 C CA . LEU A 1 161 ? 1.67147 8.77222 -49.21786 1.000 29.63374 147 LEU A CA 1
ATOM 1237 C C . LEU A 1 161 ? 3.16475 9.05457 -49.12310 1.000 35.77880 147 LEU A C 1
ATOM 1238 O O . LEU A 1 161 ? 3.92652 8.57029 -49.97000 1.000 35.26458 147 LEU A O 1
ATOM 1243 N N . GLU A 1 162 ? 3.59599 9.81657 -48.11810 1.000 42.43443 148 GLU A N 1
ATOM 1244 C CA . GLU A 1 162 ? 4.98572 10.25252 -47.97312 1.000 49.20535 148 GLU A CA 1
ATOM 1245 C C . GLU A 1 162 ? 5.61218 9.50250 -46.80033 1.000 52.14159 148 GLU A C 1
ATOM 1246 O O . GLU A 1 162 ? 5.63624 9.98815 -45.66864 1.000 53.14598 148 GLU A O 1
ATOM 1252 N N . GLY A 1 163 ? 6.13699 8.31150 -47.07847 1.000 53.53337 149 GLY A N 1
ATOM 1253 C CA . GLY A 1 163 ? 6.83148 7.54756 -46.06927 1.000 54.30897 149 GLY A CA 1
ATOM 1254 C C . GLY A 1 163 ? 6.94724 6.07545 -46.40249 1.000 54.73585 149 GLY A C 1
ATOM 1255 O O . GLY A 1 163 ? 6.00426 5.44823 -46.89497 1.000 54.90460 149 GLY A O 1
ATOM 1256 N N . PRO A 1 164 ? 8.12046 5.49411 -46.13946 1.000 54.56571 150 PRO A N 1
ATOM 1257 C CA . PRO A 1 164 ? 8.28501 4.04695 -46.35036 1.000 53.72868 150 PRO A CA 1
ATOM 1258 C C . PRO A 1 164 ? 7.40620 3.20646 -45.44528 1.000 51.93651 150 PRO A C 1
ATOM 1259 O O . PRO A 1 164 ? 7.11207 2.05371 -45.78476 1.000 52.03059 150 PRO A O 1
ATOM 1263 N N . ASP A 1 165 ? 6.98875 3.73877 -44.29992 1.000 50.03847 151 ASP A N 1
ATOM 1264 C CA . ASP A 1 165 ? 6.00554 3.08073 -43.45282 1.000 48.12213 151 ASP A CA 1
ATOM 1265 C C . ASP A 1 165 ? 4.57702 3.38679 -43.88078 1.000 43.21173 151 ASP A C 1
ATOM 1266 O O . ASP A 1 165 ? 3.63301 3.00055 -43.18338 1.000 42.37833 151 ASP A O 1
ATOM 1271 N N . GLY A 1 166 ? 4.40611 4.07169 -45.00872 1.000 39.12681 152 GLY A N 1
ATOM 1272 C CA . GLY A 1 166 ? 3.09201 4.37010 -45.53731 1.000 34.75987 152 GLY A CA 1
ATOM 1273 C C . GLY A 1 166 ? 2.80440 3.63300 -46.82738 1.000 30.83224 152 GLY A C 1
ATOM 1274 O O . GLY A 1 166 ? 3.20758 2.47709 -46.98631 1.000 29.67149 152 GLY A O 1
ATOM 1275 N N . TYR A 1 167 ? 2.11198 4.29210 -47.75614 1.000 27.66392 153 TYR A N 1
ATOM 1276 C CA . TYR A 1 167 ? 1.75763 3.63591 -49.01279 1.000 26.63177 153 TYR A CA 1
ATOM 1277 C C . TYR A 1 167 ? 2.94933 3.08934 -49.78928 1.000 26.71499 153 TYR A C 1
ATOM 1278 O O . TYR A 1 167 ? 2.83096 1.97099 -50.31858 1.000 25.03367 153 TYR A O 1
ATOM 1287 N N . PRO A 1 168 ? 4.08667 3.79391 -49.91812 1.000 28.49957 154 PRO A N 1
ATOM 1288 C CA . PRO A 1 168 ? 5.23399 3.19168 -50.62315 1.000 29.30477 154 PRO A CA 1
ATOM 1289 C C . PRO A 1 168 ? 5.60737 1.80731 -50.12063 1.000 28.78439 154 PRO A C 1
ATOM 1290 O O . PRO A 1 168 ? 5.79464 0.88939 -50.92763 1.000 28.34052 154 PRO A O 1
ATOM 1294 N N . GLY A 1 169 ? 5.69323 1.62175 -48.80284 1.000 27.63471 155 GLY A N 1
ATOM 1295 C CA . GLY A 1 169 ? 5.99713 0.30146 -48.27885 1.000 26.79204 155 GLY A CA 1
ATOM 1296 C C . GLY A 1 169 ? 4.84594 -0.66654 -48.45760 1.000 25.54881 155 GLY A C 1
ATOM 1297 O O . GLY A 1 169 ? 5.04952 -1.83878 -48.78571 1.000 26.41351 155 GLY A O 1
ATOM 1298 N N . LEU A 1 170 ? 3.62219 -0.19392 -48.23148 1.000 24.92840 156 LEU A N 1
ATOM 1299 C CA . LEU A 1 170 ? 2.45714 -1.04117 -48.44253 1.000 25.20234 156 LEU A CA 1
ATOM 1300 C C . LEU A 1 170 ? 2.34738 -1.44850 -49.90475 1.000 25.34182 156 LEU A C 1
ATOM 1301 O O . LEU A 1 170 ? 2.03440 -2.60311 -50.21728 1.000 24.94914 156 LEU A O 1
ATOM 1306 N N . GLN A 1 171 ? 2.61483 -0.50958 -50.81514 1.000 25.61438 157 GLN A N 1
ATOM 1307 C CA . GLN A 1 171 ? 2.54085 -0.80872 -52.23878 1.000 26.59408 157 GLN A CA 1
ATOM 1308 C C . GLN A 1 171 ? 3.51003 -1.91812 -52.61788 1.000 27.49431 157 GLN A C 1
ATOM 1309 O O . GLN A 1 171 ? 3.16609 -2.81059 -53.39999 1.000 28.28821 157 GLN A O 1
ATOM 1315 N N . LYS A 1 172 ? 4.72034 -1.89198 -52.05157 1.000 28.10688 158 LYS A N 1
ATOM 1316 C CA . LYS A 1 172 ? 5.70986 -2.91692 -52.36535 1.000 30.14133 158 LYS A CA 1
ATOM 1317 C C . LYS A 1 172 ? 5.27690 -4.28572 -51.86034 1.000 28.07732 158 LYS A C 1
ATOM 1318 O O . LYS A 1 172 ? 5.43675 -5.28876 -52.56548 1.000 29.11329 158 LYS A O 1
ATOM 1324 N N . LEU A 1 173 ? 4.73594 -4.35113 -50.64067 1.000 25.70907 159 LEU A N 1
ATOM 1325 C CA . LEU A 1 173 ? 4.39099 -5.64603 -50.06170 1.000 23.79552 159 LEU A CA 1
ATOM 1326 C C . LEU A 1 173 ? 3.23682 -6.29601 -50.81262 1.000 23.15723 159 LEU A C 1
ATOM 1327 O O . LEU A 1 173 ? 3.23155 -7.51501 -51.02102 1.000 24.99499 159 LEU A O 1
ATOM 1332 N N . TYR A 1 174 ? 2.25679 -5.49956 -51.23558 1.000 21.49365 160 TYR A N 1
ATOM 1333 C CA . TYR A 1 174 ? 1.04224 -6.01872 -51.84273 1.000 20.28225 160 TYR A CA 1
ATOM 1334 C C . TYR A 1 174 ? 0.99517 -5.86264 -53.35593 1.000 21.29228 160 TYR A C 1
ATOM 1335 O O . TYR A 1 174 ? 0.06016 -6.37793 -53.98457 1.000 21.67597 160 TYR A O 1
ATOM 1344 N N . ASN A 1 175 ? 1.94465 -5.14325 -53.95172 1.000 23.33895 161 ASN A N 1
ATOM 1345 C CA . ASN A 1 175 ? 1.91802 -4.86705 -55.38804 1.000 23.18559 161 ASN A CA 1
ATOM 1346 C C . ASN A 1 175 ? 0.66080 -4.08682 -55.78023 1.000 21.74776 161 ASN A C 1
ATOM 1347 O O . ASN A 1 175 ? 0.01665 -4.37612 -56.79288 1.000 23.26736 161 ASN A O 1
ATOM 1352 N N . PHE A 1 176 ? 0.29530 -3.09747 -54.96003 1.000 20.29052 162 PHE A N 1
ATOM 1353 C CA . PHE A 1 176 ? -0.80736 -2.21307 -55.32308 1.000 18.79034 162 PHE A CA 1
ATOM 1354 C C . PHE A 1 176 ? -0.46250 -1.43860 -56.58766 1.000 19.34021 162 PHE A C 1
ATOM 1355 O O . PHE A 1 176 ? 0.67371 -0.99090 -56.77111 1.000 20.52231 162 PHE A O 1
ATOM 1363 N N . LYS A 1 177 ? -1.45837 -1.27291 -57.45396 1.000 19.32009 163 LYS A N 1
ATOM 1364 C CA . LYS A 1 177 ? -1.29606 -0.62565 -58.75268 1.000 20.39160 163 LYS A CA 1
ATOM 1365 C C . LYS A 1 177 ? -2.40470 0.38602 -58.99713 1.000 18.72980 163 LYS A C 1
ATOM 1366 O O . LYS A 1 177 ? -2.90211 0.52087 -60.11640 1.000 19.73281 163 LYS A O 1
ATOM 1372 N N . PHE A 1 178 ? -2.81805 1.10485 -57.94926 1.000 17.45524 164 PHE A N 1
ATOM 1373 C CA . PHE A 1 178 ? -3.82678 2.14496 -58.10581 1.000 18.00082 164 PHE A CA 1
ATOM 1374 C C . PHE A 1 178 ? -3.47346 3.06626 -59.26454 1.000 18.88662 164 PHE A C 1
ATOM 1375 O O . PHE A 1 178 ? -2.31665 3.46222 -59.42787 1.000 19.62266 164 PHE A O 1
ATOM 1383 N N . LYS A 1 179 ? -4.48686 3.39495 -60.07736 1.000 18.66732 165 LYS A N 1
ATOM 1384 C CA . LYS A 1 179 ? -4.28142 4.29982 -61.20715 1.000 19.11126 165 LYS A CA 1
ATOM 1385 C C . LYS A 1 179 ? -3.71176 5.62188 -60.73730 1.000 19.33845 165 LYS A C 1
ATOM 1386 O O . LYS A 1 179 ? -2.81836 6.19274 -61.38404 1.000 20.12518 165 LYS A O 1
ATOM 1392 N N . HIS A 1 180 ? -4.25237 6.14066 -59.63577 1.000 19.31164 166 HIS A N 1
ATOM 1393 C CA . HIS A 1 180 ? -3.82633 7.40255 -59.06974 1.000 19.67688 166 HIS A CA 1
ATOM 1394 C C . HIS A 1 180 ? -3.88936 7.28101 -57.56287 1.000 19.56265 166 HIS A C 1
ATOM 1395 O O . HIS A 1 180 ? -4.72575 6.55402 -57.01200 1.000 19.23726 166 HIS A O 1
ATOM 1402 N N . THR A 1 181 ? -2.99577 8.00389 -56.90528 1.000 21.19178 167 THR A N 1
ATOM 1403 C CA . THR A 1 181 ? -3.01369 8.13402 -55.45095 1.000 21.72649 167 THR A CA 1
ATOM 1404 C C . THR A 1 181 ? -3.03386 9.62491 -55.13085 1.000 24.08005 167 THR A C 1
ATOM 1405 O O . THR A 1 181 ? -1.99757 10.29374 -55.19408 1.000 26.90383 167 THR A O 1
ATOM 1409 N N . LYS A 1 182 ? -4.20929 10.13623 -54.77474 1.000 24.14568 168 LYS A N 1
ATOM 1410 C CA . LYS A 1 182 ? -4.42555 11.56949 -54.65160 1.000 26.63566 168 LYS A CA 1
ATOM 1411 C C . LYS A 1 182 ? -4.20300 11.98790 -53.20723 1.000 26.87842 168 LYS A C 1
ATOM 1412 O O . LYS A 1 182 ? -4.78384 11.40150 -52.29270 1.000 26.62077 168 LYS A O 1
ATOM 1418 N N . SER A 1 183 ? -3.37055 13.00320 -53.00738 1.000 27.95707 169 SER A N 1
ATOM 1419 C CA . SER A 1 183 ? -3.16710 13.56762 -51.68044 1.000 29.47663 169 SER A CA 1
ATOM 1420 C C . SER A 1 183 ? -4.38356 14.40181 -51.29151 1.000 29.76727 169 SER A C 1
ATOM 1421 O O . SER A 1 183 ? -4.69264 15.40462 -51.94375 1.000 30.59862 169 SER A O 1
ATOM 1424 N N . MET A 1 184 ? -5.07394 13.98879 -50.22801 1.000 29.72572 170 MET A N 1
ATOM 1425 C CA . MET A 1 184 ? -6.30790 14.64038 -49.79171 1.000 31.22477 170 MET A CA 1
ATOM 1426 C C . MET A 1 184 ? -6.26314 14.79471 -48.27735 1.000 34.33060 170 MET A C 1
ATOM 1427 O O . MET A 1 184 ? -6.46356 13.81892 -47.54760 1.000 33.17128 170 MET A O 1
ATOM 1432 N N . ASP A 1 185 ? -6.01423 16.01420 -47.80397 1.000 38.79044 171 ASP A N 1
ATOM 1433 C CA . ASP A 1 185 ? -5.94817 16.27648 -46.37514 1.000 43.06644 171 ASP A CA 1
ATOM 1434 C C . ASP A 1 185 ? -7.31883 16.68803 -45.83897 1.000 43.62037 171 ASP A C 1
ATOM 1435 O O . ASP A 1 185 ? -8.29750 16.80639 -46.58025 1.000 43.06830 171 ASP A O 1
ATOM 1440 N N . MET A 1 186 ? -7.38344 16.91288 -44.52465 1.000 44.63788 172 MET A N 1
ATOM 1441 C CA . MET A 1 186 ? -8.63255 17.22708 -43.83958 1.000 45.36517 172 MET A CA 1
ATOM 1442 C C . MET A 1 186 ? -9.69181 16.17556 -44.14790 1.000 42.32921 172 MET A C 1
ATOM 1443 O O . MET A 1 186 ? -9.39611 14.97615 -44.15895 1.000 42.09662 172 MET A O 1
ATOM 1448 N N . GLY A 1 187 ? -10.91973 16.60910 -44.40748 1.000 38.80080 173 GLY A N 1
ATOM 1449 C CA . GLY A 1 187 ? -11.99787 15.69962 -44.72466 1.000 35.99583 173 GLY A CA 1
ATOM 1450 C C . GLY A 1 187 ? -12.22604 15.47473 -46.20164 1.000 33.08274 173 GLY A C 1
ATOM 1451 O O . GLY A 1 187 ? -13.26516 14.92047 -46.57470 1.000 31.98286 173 GLY A O 1
ATOM 1452 N N . ILE A 1 188 ? -11.27429 15.87007 -47.05170 1.000 31.42882 174 ILE A N 1
ATOM 1453 C CA . ILE A 1 188 ? -11.49758 15.85898 -48.49639 1.000 30.06458 174 ILE A CA 1
ATOM 1454 C C . ILE A 1 188 ? -11.74563 14.44446 -49.00726 1.000 27.97518 174 ILE A C 1
ATOM 1455 O O . ILE A 1 188 ? -12.58580 14.22861 -49.88882 1.000 27.93887 174 ILE A O 1
ATOM 1460 N N . ARG A 1 189 ? -11.03101 13.45555 -48.46253 1.000 26.04280 175 ARG A N 1
ATOM 1461 C CA . ARG A 1 189 ? -11.13374 12.11061 -49.02285 1.000 24.43325 175 ARG A CA 1
ATOM 1462 C C . ARG A 1 189 ? -12.47260 11.45489 -48.70621 1.000 24.20368 175 ARG A C 1
ATOM 1463 O O . ARG A 1 189 ? -12.92920 10.59333 -49.46417 1.000 23.74445 175 ARG A O 1
ATOM 1471 N N . TYR A 1 190 ? -13.11548 11.83573 -47.59852 1.000 24.38668 176 TYR A N 1
ATOM 1472 C CA . TYR A 1 190 ? -14.43132 11.27473 -47.30751 1.000 25.18540 176 TYR A CA 1
ATOM 1473 C C . TYR A 1 190 ? -15.45279 11.74105 -48.33445 1.000 26.67641 176 TYR A C 1
ATOM 1474 O O . TYR A 1 190 ? -16.25740 10.94476 -48.83321 1.000 27.26478 176 TYR A O 1
ATOM 1483 N N . THR A 1 191 ? -15.42627 13.03001 -48.66621 1.000 27.69458 177 THR A N 1
ATOM 1484 C CA . THR A 1 191 ? -16.30915 13.54276 -49.70364 1.000 28.52522 177 THR A CA 1
ATOM 1485 C C . THR A 1 191 ? -16.00269 12.88711 -51.04167 1.000 28.04649 177 THR A C 1
ATOM 1486 O O . THR A 1 191 ? -16.91828 12.55291 -51.80279 1.000 28.15900 177 THR A O 1
ATOM 1490 N N . ALA A 1 192 ? -14.71582 12.67137 -51.33160 1.000 27.52420 178 ALA A N 1
ATOM 1491 C CA . ALA A 1 192 ? -14.32218 12.09755 -52.61380 1.000 26.28485 178 ALA A CA 1
ATOM 1492 C C . ALA A 1 192 ? -14.83138 10.66963 -52.77376 1.000 24.86366 178 ALA A C 1
ATOM 1493 O O . ALA A 1 192 ? -15.31576 10.29590 -53.85048 1.000 26.34195 178 ALA A O 1
ATOM 1495 N N . ILE A 1 193 ? -14.73284 9.85062 -51.72062 1.000 24.49198 179 ILE A N 1
ATOM 1496 C CA . ILE A 1 193 ? -15.21199 8.47819 -51.84831 1.000 24.09444 179 ILE A CA 1
ATOM 1497 C C . ILE A 1 193 ? -16.73722 8.43709 -51.91192 1.000 24.88865 179 ILE A C 1
ATOM 1498 O O . ILE A 1 193 ? -17.31864 7.62138 -52.63953 1.000 25.43011 179 ILE A O 1
ATOM 1503 N N . ASP A 1 194 ? -17.40990 9.33036 -51.17606 1.000 26.12828 180 ASP A N 1
ATOM 1504 C CA . ASP A 1 194 ? -18.86048 9.45862 -51.30795 1.000 27.58219 180 ASP A CA 1
ATOM 1505 C C . ASP A 1 194 ? -19.26770 9.72669 -52.75021 1.000 28.83688 180 ASP A C 1
ATOM 1506 O O . ASP A 1 194 ? -20.27354 9.19293 -53.23324 1.000 30.12569 180 ASP A O 1
ATOM 1511 N N . ASN A 1 195 ? -18.50147 10.56175 -53.44503 1.000 29.14130 181 ASN A N 1
ATOM 1512 C CA . ASN A 1 195 ? -18.79089 10.97775 -54.80841 1.000 29.68023 181 ASN A CA 1
ATOM 1513 C C . ASN A 1 195 ? -18.23593 10.02196 -55.85329 1.000 28.82385 181 ASN A C 1
ATOM 1514 O O . ASN A 1 195 ? -18.35008 10.30642 -57.05135 1.000 29.69344 181 ASN A O 1
ATOM 1519 N N . ASN A 1 196 ? -17.62275 8.91346 -55.43290 1.000 27.97713 182 ASN A N 1
ATOM 1520 C CA . ASN A 1 196 ? -16.99194 7.95399 -56.34281 1.000 27.95041 182 ASN A CA 1
ATOM 1521 C C . ASN A 1 196 ? -15.89202 8.59941 -57.18991 1.000 27.06471 182 ASN A C 1
ATOM 1522 O O . ASN A 1 196 ? -15.59761 8.15136 -58.30284 1.000 27.73643 182 ASN A O 1
ATOM 1527 N N . GLU A 1 197 ? -15.28406 9.67073 -56.67438 1.000 26.60717 183 GLU A N 1
ATOM 1528 C CA . GLU A 1 197 ? -14.10700 10.24574 -57.31640 1.000 26.64614 183 GLU A CA 1
ATOM 1529 C C . GLU A 1 197 ? -12.84297 9.48346 -56.94798 1.000 24.53197 183 GLU A C 1
ATOM 1530 O O . GLU A 1 197 ? -11.87018 9.48464 -57.70753 1.000 25.54323 183 GLU A O 1
ATOM 1536 N N . VAL A 1 198 ? -12.83459 8.85391 -55.77620 1.000 22.54629 184 VAL A N 1
ATOM 1537 C CA . VAL A 1 198 ? -11.85618 7.83970 -55.41922 1.000 21.12753 184 VAL A CA 1
ATOM 1538 C C . VAL A 1 198 ? -12.65198 6.63168 -54.95279 1.000 20.00699 184 VAL A C 1
ATOM 1539 O O . VAL A 1 198 ? -13.83816 6.73456 -54.62900 1.000 20.94732 184 VAL A O 1
ATOM 1543 N N . GLN A 1 199 ? -11.99360 5.47461 -54.92260 1.000 19.92196 185 GLN A N 1
ATOM 1544 C CA . GLN A 1 199 ? -12.64708 4.24468 -54.50058 1.000 19.49861 185 GLN A CA 1
ATOM 1545 C C . GLN A 1 199 ? -12.05511 3.62968 -53.24207 1.000 18.19931 185 GLN A C 1
ATOM 1546 O O . GLN A 1 199 ? -12.61745 2.65203 -52.73253 1.000 18.87824 185 GLN A O 1
ATOM 1552 N N . VAL A 1 200 ? -10.95020 4.16663 -52.73103 1.000 17.32764 186 VAL A N 1
ATOM 1553 C CA . VAL A 1 200 ? -10.29072 3.67259 -51.52972 1.000 16.86249 186 VAL A CA 1
ATOM 1554 C C . VAL A 1 200 ? -9.79303 4.89018 -50.76900 1.000 16.32108 186 VAL A C 1
ATOM 1555 O O . VAL A 1 200 ? -9.31115 5.85123 -51.37946 1.000 17.28899 186 VAL A O 1
ATOM 1559 N N . ILE A 1 201 ? -9.92509 4.86689 -49.43551 1.000 16.22456 187 ILE A N 1
ATOM 1560 C CA . ILE A 1 201 ? -9.28487 5.86490 -48.58820 1.000 16.96859 187 ILE A CA 1
ATOM 1561 C C . ILE A 1 201 ? -8.54767 5.16035 -47.45642 1.000 16.06636 187 ILE A C 1
ATOM 1562 O O . ILE A 1 201 ? -8.83966 4.01281 -47.11510 1.000 17.63395 187 ILE A O 1
ATOM 1567 N N . ASP A 1 202 ? -7.56824 5.85982 -46.88306 1.000 14.96648 188 ASP A N 1
ATOM 1568 C CA . ASP A 1 202 ? -6.89872 5.39704 -45.67723 1.000 15.27936 188 ASP A CA 1
ATOM 1569 C C . ASP A 1 202 ? -7.62859 5.91685 -44.44256 1.000 15.62864 188 ASP A C 1
ATOM 1570 O O . ASP A 1 202 ? -8.26521 6.97254 -44.47830 1.000 17.08463 188 ASP A O 1
ATOM 1575 N N . ALA A 1 203 ? -7.54350 5.16068 -43.34713 1.000 14.46562 189 ALA A N 1
ATOM 1576 C CA . ALA A 1 203 ? -8.22005 5.57241 -42.12255 1.000 15.99033 189 ALA A CA 1
ATOM 1577 C C . ALA A 1 203 ? -7.70713 4.74744 -40.95766 1.000 14.87788 189 ALA A C 1
ATOM 1578 O O . ALA A 1 203 ? -7.31357 3.59452 -41.12953 1.000 16.25866 189 ALA A O 1
ATOM 1580 N N . TRP A 1 204 ? -7.77492 5.32943 -39.76233 1.000 14.64915 190 TRP A N 1
ATOM 1581 C CA . TRP A 1 204 ? -7.66468 4.52594 -38.55339 1.000 14.40642 190 TRP A CA 1
ATOM 1582 C C . TRP A 1 204 ? -8.90503 3.64625 -38.42468 1.000 13.68669 190 TRP A C 1
ATOM 1583 O O . TRP A 1 204 ? -10.01323 4.04738 -38.78617 1.000 15.29539 190 TRP A O 1
ATOM 1594 N N . ALA A 1 205 ? -8.71350 2.43605 -37.89676 1.000 13.30337 191 ALA A N 1
ATOM 1595 C CA . ALA A 1 205 ? -9.81834 1.48963 -37.78466 1.000 13.91582 191 ALA A CA 1
ATOM 1596 C C . ALA A 1 205 ? -10.96943 2.02073 -36.93759 1.000 14.42096 191 ALA A C 1
ATOM 1597 O O . ALA A 1 205 ? -12.11199 1.59743 -37.12768 1.000 16.27368 191 ALA A O 1
ATOM 1599 N N . THR A 1 206 ? -10.70621 2.91336 -35.98828 1.000 13.42707 192 THR A N 1
ATOM 1600 C CA . THR A 1 206 ? -11.77477 3.43123 -35.14065 1.000 13.81369 192 THR A CA 1
ATOM 1601 C C . THR A 1 206 ? -12.31043 4.77106 -35.61438 1.000 14.52630 192 THR A C 1
ATOM 1602 O O . THR A 1 206 ? -13.07942 5.40320 -34.88314 1.000 14.80752 192 THR A O 1
ATOM 1606 N N . ASP A 1 207 ? -11.92375 5.21313 -36.80839 1.000 15.98152 193 ASP A N 1
ATOM 1607 C CA . ASP A 1 207 ? -12.38476 6.47240 -37.37415 1.000 19.05543 193 ASP A CA 1
ATOM 1608 C C . ASP A 1 207 ? -13.89075 6.61163 -37.20250 1.000 21.15947 193 ASP A C 1
ATOM 1609 O O . ASP A 1 207 ? -14.65818 5.74201 -37.62262 1.000 21.21126 193 ASP A O 1
ATOM 1614 N N . GLY A 1 208 ? -14.30843 7.70453 -36.56254 1.000 22.23716 194 GLY A N 1
ATOM 1615 C CA . GLY A 1 208 ? -15.71455 7.92703 -36.26353 1.000 22.80207 194 GLY A CA 1
ATOM 1616 C C . GLY A 1 208 ? -16.62403 8.09054 -37.47604 1.000 24.05697 194 GLY A C 1
ATOM 1617 O O . GLY A 1 208 ? -17.84444 8.13928 -37.29159 1.000 25.10388 194 GLY A O 1
ATOM 1618 N N . LEU A 1 209 ? -16.08366 8.16622 -38.69710 1.000 24.63541 195 LEU A N 1
ATOM 1619 C CA . LEU A 1 209 ? -16.89688 8.40221 -39.88803 1.000 26.69451 195 LEU A CA 1
ATOM 1620 C C . LEU A 1 209 ? -17.15518 7.15079 -40.72100 1.000 24.94967 195 LEU A C 1
ATOM 1621 O O . LEU A 1 209 ? -17.87059 7.23476 -41.72564 1.000 26.69842 195 LEU A O 1
ATOM 1626 N N . LEU A 1 210 ? -16.60499 5.99765 -40.33169 1.000 25.39622 196 LEU A N 1
ATOM 1627 C CA . LEU A 1 210 ? -16.66855 4.81766 -41.19153 1.000 25.80259 196 LEU A CA 1
ATOM 1628 C C . LEU A 1 210 ? -18.09751 4.31720 -41.36213 1.000 25.60687 196 LEU A C 1
ATOM 1629 O O . LEU A 1 210 ? -18.52914 4.01087 -42.48088 1.000 26.73046 196 LEU A O 1
ATOM 1634 N N . VAL A 1 211 ? -18.84907 4.22408 -40.26452 1.000 25.99283 197 VAL A N 1
ATOM 1635 C CA . VAL A 1 211 ? -20.20578 3.69276 -40.34729 1.000 27.01870 197 VAL A CA 1
ATOM 1636 C C . VAL A 1 211 ? -21.11989 4.65666 -41.09051 1.000 28.07015 197 VAL A C 1
ATOM 1637 O O . VAL A 1 211 ? -21.90057 4.24494 -41.95777 1.000 29.18627 197 VAL A O 1
ATOM 1641 N N . SER A 1 212 ? -21.01803 5.95472 -40.79097 1.000 28.78542 198 SER A N 1
ATOM 1642 C CA . SER A 1 212 ? -21.90688 6.93239 -41.41098 1.000 30.46254 198 SER A CA 1
ATOM 1643 C C . SER A 1 212 ? -21.64571 7.08762 -42.90230 1.000 29.73069 198 SER A C 1
ATOM 1644 O O . SER A 1 212 ? -22.54346 7.51428 -43.63762 1.000 30.87811 198 SER A O 1
ATOM 1647 N N . HIS A 1 213 ? -20.44553 6.75129 -43.36586 1.000 28.80867 199 HIS A N 1
ATOM 1648 C CA . HIS A 1 213 ? -20.12168 6.78371 -44.78255 1.000 28.17416 199 HIS A CA 1
ATOM 1649 C C . HIS A 1 213 ? -20.23681 5.41671 -45.44107 1.000 27.26679 199 HIS A C 1
ATOM 1650 O O . HIS A 1 213 ? -19.82717 5.26417 -46.59505 1.000 27.81179 199 HIS A O 1
ATOM 1657 N N . LYS A 1 214 ? -20.77990 4.42508 -44.73484 1.000 27.57226 200 LYS A N 1
ATOM 1658 C CA . LYS A 1 214 ? -21.00977 3.08934 -45.28418 1.000 27.44771 200 LYS A CA 1
ATOM 1659 C C . LYS A 1 214 ? -19.72544 2.49576 -45.85964 1.000 25.71858 200 LYS A C 1
ATOM 1660 O O . LYS A 1 214 ? -19.69492 1.97536 -46.97810 1.000 26.92508 200 LYS A O 1
ATOM 1666 N N . LEU A 1 215 ? -18.65444 2.58956 -45.07439 1.000 24.47899 201 LEU A N 1
ATOM 1667 C CA . LEU A 1 215 ? -17.32458 2.14150 -45.45456 1.000 23.08949 201 LEU A CA 1
ATOM 1668 C C . LEU A 1 215 ? -16.97706 0.85303 -44.72310 1.000 23.42986 201 LEU A C 1
ATOM 1669 O O . LEU A 1 215 ? -17.41410 0.62277 -43.59236 1.000 25.54503 201 LEU A O 1
ATOM 1674 N N . LYS A 1 216 ? -16.18266 0.01607 -45.38009 1.000 23.59359 202 LYS A N 1
ATOM 1675 C CA . LYS A 1 216 ? -15.75174 -1.26337 -44.84155 1.000 24.11582 202 LYS A CA 1
ATOM 1676 C C . LYS A 1 216 ? -14.23925 -1.25300 -44.70945 1.000 22.18997 202 LYS A C 1
ATOM 1677 O O . LYS A 1 216 ? -13.53325 -0.91715 -45.66693 1.000 21.85936 202 LYS A O 1
ATOM 1683 N N . ILE A 1 217 ? -13.75311 -1.63164 -43.53632 1.000 22.60521 203 ILE A N 1
ATOM 1684 C CA . ILE A 1 217 ? -12.32780 -1.80510 -43.29551 1.000 22.80063 203 ILE A CA 1
ATOM 1685 C C . ILE A 1 217 ? -11.89548 -3.13407 -43.89444 1.000 22.14359 203 ILE A C 1
ATOM 1686 O O . ILE A 1 217 ? -12.53793 -4.16361 -43.66112 1.000 23.36182 203 ILE A O 1
ATOM 1691 N N . LEU A 1 218 ? -10.79156 -3.12831 -44.63604 1.000 20.95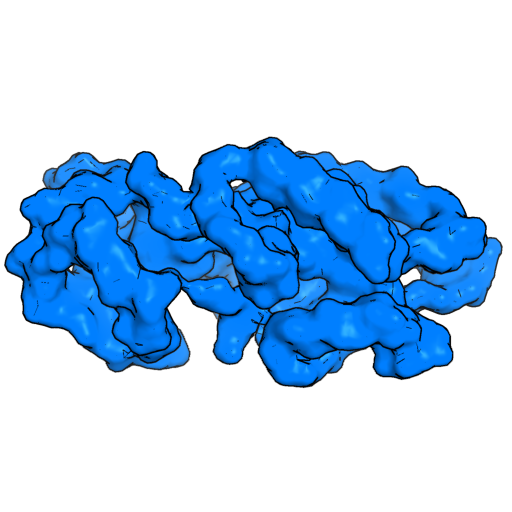255 204 LEU A N 1
ATOM 1692 C CA . LEU A 1 218 ? -10.21790 -4.35926 -45.15513 1.000 20.98913 204 LEU A CA 1
ATOM 1693 C C . LEU A 1 218 ? -9.08262 -4.82673 -44.25197 1.000 23.44669 204 LEU A C 1
ATOM 1694 O O . LEU A 1 218 ? -8.45902 -4.02922 -43.54528 1.000 23.33213 204 LEU A O 1
ATOM 1699 N N . GLU A 1 219 ? -8.82828 -6.13627 -44.28585 1.000 25.19935 205 GLU A N 1
ATOM 1700 C CA . GLU A 1 219 ? -7.85008 -6.78233 -43.42061 1.000 26.91703 205 GLU A CA 1
ATOM 1701 C C . GLU A 1 219 ? -6.45320 -6.70081 -44.02644 1.000 23.87549 205 GLU A C 1
ATOM 1702 O O . GLU A 1 219 ? -6.25912 -6.99517 -45.20865 1.000 22.69857 205 GLU A O 1
ATOM 1708 N N . ASP A 1 220 ? -5.48098 -6.32967 -43.19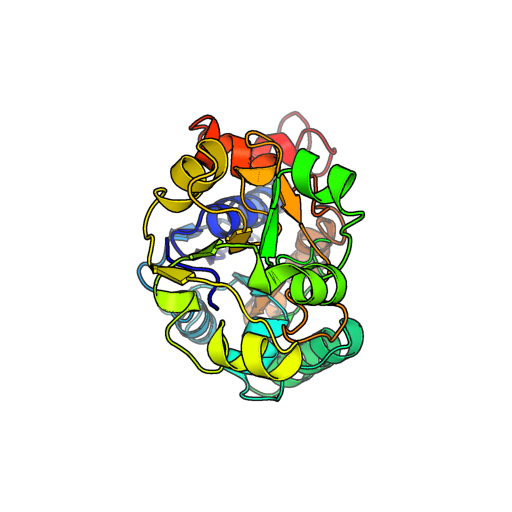427 1.000 22.76846 206 ASP A N 1
ATOM 1709 C CA . ASP A 1 220 ? -4.06315 -6.27476 -43.55721 1.000 22.33396 206 ASP A CA 1
ATOM 1710 C C . ASP A 1 220 ? -3.50034 -7.69423 -43.45551 1.000 22.42551 206 ASP A C 1
ATOM 1711 O O . ASP A 1 220 ? -2.78894 -8.05465 -42.51637 1.000 23.32489 206 ASP A O 1
ATOM 1716 N N . ASP A 1 221 ? -3.82373 -8.51630 -44.46133 1.000 21.99767 207 ASP A N 1
ATOM 1717 C CA . ASP A 1 221 ? -3.55803 -9.95294 -44.37747 1.000 23.30581 207 ASP A CA 1
ATOM 1718 C C . ASP A 1 221 ? -2.06704 -10.28412 -44.38530 1.000 24.11630 207 ASP A C 1
ATOM 1719 O O . ASP A 1 221 ? -1.66502 -11.32112 -43.84513 1.000 25.97239 207 ASP A O 1
ATOM 1724 N N . LYS A 1 222 ? -1.23856 -9.45145 -45.00852 1.000 23.30947 208 LYS A N 1
ATOM 1725 C CA . LYS A 1 222 ? 0.20456 -9.65674 -44.97220 1.000 24.27853 208 LYS A CA 1
ATOM 1726 C C . LYS A 1 222 ? 0.87304 -8.96095 -43.79408 1.000 24.59463 208 LYS A C 1
ATOM 1727 O O . LYS A 1 222 ? 2.10467 -8.97804 -43.69763 1.000 25.37470 208 LYS A O 1
ATOM 1733 N N . ALA A 1 223 ? 0.08730 -8.33967 -42.91419 1.000 24.09189 209 ALA A N 1
ATOM 1734 C CA . ALA A 1 223 ? 0.57353 -7.78614 -41.65086 1.000 24.39427 209 ALA A CA 1
ATOM 1735 C C . ALA A 1 223 ? 1.63814 -6.70664 -41.85015 1.000 22.80172 209 ALA A C 1
ATOM 1736 O O . ALA A 1 223 ? 2.66735 -6.69255 -41.16929 1.000 23.64033 209 ALA A O 1
ATOM 1738 N N . PHE A 1 224 ? 1.38197 -5.78572 -42.78357 1.000 21.29645 210 PHE A N 1
ATOM 1739 C CA . PHE A 1 224 ? 2.26385 -4.63531 -42.94811 1.000 19.62415 210 PHE A CA 1
ATOM 1740 C C . PHE A 1 224 ? 2.32353 -3.79650 -41.67773 1.000 19.39888 210 PHE A C 1
ATOM 1741 O O . PHE A 1 224 ? 3.40313 -3.38203 -41.24419 1.000 20.92546 210 PHE A O 1
ATOM 1749 N N . PHE A 1 225 ? 1.17430 -3.51219 -41.08703 1.000 18.84989 211 PHE A N 1
ATOM 1750 C CA . PHE A 1 225 ? 1.13528 -2.64532 -39.91882 1.000 19.56936 211 PHE A CA 1
ATOM 1751 C C . PHE A 1 225 ? 1.31589 -3.45406 -38.63801 1.000 19.55554 211 PHE A C 1
ATOM 1752 O O . PHE A 1 225 ? 0.87782 -4.60506 -38.55529 1.000 20.50852 211 PHE A O 1
ATOM 1760 N N . PRO A 1 226 ? 1.96259 -2.88587 -37.62369 1.000 19.32140 212 PRO A N 1
ATOM 1761 C CA . PRO A 1 226 ? 2.07922 -3.57977 -36.33779 1.000 17.77402 212 PRO A CA 1
ATOM 1762 C C . PRO A 1 226 ? 0.74714 -3.59508 -35.61422 1.000 16.57680 212 PRO A C 1
ATOM 1763 O O . PRO A 1 226 ? -0.17356 -2.84519 -35.97322 1.000 16.75344 212 PRO A O 1
ATOM 1767 N N . PRO A 1 227 ? 0.60777 -4.43546 -34.59130 1.000 15.71985 213 PRO A N 1
ATOM 1768 C CA . PRO A 1 227 ? -0.54949 -4.32637 -33.69726 1.000 15.34891 213 PRO A CA 1
ATOM 1769 C C . PRO A 1 227 ? -0.59100 -2.93933 -33.07159 1.000 13.94727 213 PRO A C 1
ATOM 1770 O O . PRO A 1 227 ? 0.44340 -2.36213 -32.74715 1.000 14.29438 213 PRO A O 1
ATOM 1774 N N . TYR A 1 228 ? -1.79756 -2.40174 -32.90970 1.000 13.42633 214 TYR A N 1
ATOM 1775 C CA . TYR A 1 228 ? -2.00586 -1.08403 -32.29940 1.000 12.71147 214 TYR A CA 1
ATOM 1776 C C . TYR A 1 228 ? -3.07918 -1.18074 -31.20679 1.000 11.84476 214 TYR A C 1
ATOM 1777 O O . TYR A 1 228 ? -4.07395 -0.44926 -31.19322 1.000 12.53440 214 TYR A O 1
ATOM 1786 N N . TYR A 1 229 ? -2.84905 -2.08429 -30.25413 1.000 11.91562 215 TYR A N 1
ATOM 1787 C CA . TYR A 1 229 ? -3.76584 -2.27861 -29.13768 1.000 11.73250 215 TYR A CA 1
ATOM 1788 C C . TYR A 1 229 ? -3.55118 -1.20200 -28.08174 1.000 11.09295 215 TYR A C 1
ATOM 1789 O O . TYR A 1 229 ? -2.43550 -1.01288 -27.58844 1.000 11.83310 215 TYR A O 1
ATOM 1798 N N . ALA A 1 230 ? -4.61613 -0.48302 -27.75398 1.000 10.82645 216 ALA A N 1
ATOM 1799 C CA . ALA A 1 230 ? -4.56446 0.57167 -26.75341 1.000 10.64065 216 ALA A CA 1
ATOM 1800 C C . ALA A 1 230 ? -4.54978 -0.00652 -25.34488 1.000 10.16672 216 ALA A C 1
ATOM 1801 O O . ALA A 1 230 ? -5.29664 -0.93638 -25.03353 1.000 10.93607 216 ALA A O 1
ATOM 1803 N N . ALA A 1 231 ? -3.71217 0.56772 -24.48351 1.000 10.01647 217 ALA A N 1
ATOM 1804 C CA . ALA A 1 231 ? -3.66306 0.16870 -23.08318 1.000 9.82482 217 ALA A CA 1
ATOM 1805 C C . ALA A 1 231 ? -3.21302 1.35715 -22.25115 1.000 9.79279 217 ALA A C 1
ATOM 1806 O O . ALA A 1 231 ? -2.36518 2.13281 -22.70482 1.000 10.44579 217 ALA A O 1
ATOM 1808 N N . PRO A 1 232 ? -3.72622 1.51317 -21.02881 1.000 10.27955 218 PRO A N 1
ATOM 1809 C CA . PRO A 1 232 ? -3.14963 2.52661 -20.13449 1.000 11.03073 218 PRO A CA 1
ATOM 1810 C C . PRO A 1 232 ? -1.74158 2.13468 -19.73175 1.000 10.28413 218 PRO A C 1
ATOM 1811 O O . PRO A 1 232 ? -1.45934 0.96144 -19.48814 1.000 11.03659 218 PRO A O 1
ATOM 1815 N N . ILE A 1 233 ? -0.86818 3.13632 -19.64818 1.000 10.99489 219 ILE A N 1
ATOM 1816 C CA . ILE A 1 233 ? 0.47692 2.96772 -19.11134 1.000 10.85196 219 ILE A CA 1
ATOM 1817 C C . ILE A 1 233 ? 0.67216 3.97958 -17.99455 1.000 11.50805 219 ILE A C 1
ATOM 1818 O O . ILE A 1 233 ? 0.11471 5.08015 -18.02665 1.000 12.28597 219 ILE A O 1
ATOM 1823 N N . ILE A 1 234 ? 1.42908 3.58338 -16.97329 1.000 11.82479 220 ILE A N 1
ATOM 1824 C CA . ILE A 1 234 ? 1.52159 4.36357 -15.74396 1.000 12.13651 220 ILE A CA 1
ATOM 1825 C C . ILE A 1 234 ? 2.92938 4.26701 -15.16639 1.000 12.33304 220 ILE A C 1
ATOM 1826 O O . ILE A 1 234 ? 3.57267 3.21494 -15.22581 1.000 12.90451 220 ILE A O 1
ATOM 1831 N N . ARG A 1 235 ? 3.39274 5.36312 -14.57242 1.000 13.35163 221 ARG A N 1
ATOM 1832 C CA . ARG A 1 235 ? 4.67714 5.34754 -13.88164 1.000 14.26461 221 ARG A CA 1
ATOM 1833 C C . ARG A 1 235 ? 4.63369 4.40665 -12.68480 1.000 14.57731 221 ARG A C 1
ATOM 1834 O O . ARG A 1 235 ? 3.69191 4.43845 -11.88450 1.000 15.18654 221 ARG A O 1
ATOM 1842 N N . GLN A 1 236 ? 5.69390 3.60617 -12.52484 1.000 15.54616 222 GLN A N 1
ATOM 1843 C CA . GLN A 1 236 ? 5.77430 2.72505 -11.36376 1.000 16.85745 222 GLN A CA 1
ATOM 1844 C C . GLN A 1 236 ? 5.75252 3.51746 -10.06141 1.000 16.97683 222 GLN A C 1
ATOM 1845 O O . GLN A 1 236 ? 5.14445 3.08402 -9.07697 1.000 17.52551 222 GLN A O 1
ATOM 1851 N N . ASP A 1 237 ? 6.39544 4.68618 -10.03179 1.000 18.74987 223 ASP A N 1
ATOM 1852 C CA . ASP A 1 237 ? 6.44490 5.41439 -8.76729 1.000 20.32652 223 ASP A CA 1
ATOM 1853 C C . ASP A 1 237 ? 5.07342 5.92768 -8.34426 1.000 20.06483 223 ASP A C 1
ATOM 1854 O O . ASP A 1 237 ? 4.83943 6.13176 -7.14993 1.000 21.43969 223 ASP A O 1
ATOM 1859 N N . VAL A 1 238 ? 4.15197 6.09000 -9.28953 1.000 18.90280 224 VAL A N 1
ATOM 1860 C CA . VAL A 1 238 ? 2.77397 6.42986 -8.94655 1.000 18.93328 224 VAL A CA 1
ATOM 1861 C C . VAL A 1 238 ? 2.03165 5.21497 -8.39901 1.000 18.42595 224 VAL A C 1
ATOM 1862 O O . VAL A 1 238 ? 1.27607 5.32437 -7.42717 1.000 20.43328 224 VAL A O 1
ATOM 1866 N N . LEU A 1 239 ? 2.24661 4.03672 -8.99366 1.000 18.81404 225 LEU A N 1
ATOM 1867 C CA . LEU A 1 239 ? 1.71331 2.80713 -8.41259 1.000 19.82139 225 LEU A CA 1
ATOM 1868 C C . LEU A 1 239 ? 2.29704 2.53134 -7.03371 1.000 21.75209 225 LEU A C 1
ATOM 1869 O O . LEU A 1 239 ? 1.61030 1.96913 -6.17428 1.000 24.08119 225 LEU A O 1
ATOM 1874 N N . ASP A 1 240 ? 3.56143 2.89596 -6.80532 1.000 21.47549 226 ASP A N 1
ATOM 1875 C CA . ASP A 1 240 ? 4.15140 2.70663 -5.48361 1.000 23.04109 226 ASP A CA 1
ATOM 1876 C C . ASP A 1 240 ? 3.39131 3.50452 -4.43180 1.000 24.09932 226 ASP A C 1
ATOM 1877 O O . ASP A 1 240 ? 3.14072 3.01327 -3.32232 1.000 25.62602 226 ASP A O 1
ATOM 1882 N N . LYS A 1 241 ? 3.02767 4.74490 -4.76303 1.000 24.76351 227 LYS A N 1
ATOM 1883 C CA . LYS A 1 241 ? 2.29226 5.60292 -3.84290 1.000 25.96886 227 LYS A CA 1
ATOM 1884 C C . LYS A 1 241 ? 0.82699 5.20667 -3.74298 1.000 25.29624 227 LYS A C 1
ATOM 1885 O O . LYS A 1 241 ? 0.21753 5.35078 -2.67457 1.000 27.07223 227 LYS A O 1
ATOM 1891 N N . HIS A 1 242 ? 0.24410 4.72570 -4.84129 1.000 23.92704 228 HIS A N 1
ATOM 1892 C CA . HIS A 1 242 ? -1.18722 4.42899 -4.92205 1.000 23.60038 228 HIS A CA 1
ATOM 1893 C C . HIS A 1 242 ? -1.37997 3.08771 -5.60959 1.000 23.66966 228 HIS A C 1
ATOM 1894 O O . HIS A 1 242 ? -1.84307 3.01758 -6.75416 1.000 23.13950 228 HIS A O 1
ATOM 1901 N N . PRO A 1 243 ? -1.05019 1.98861 -4.92963 1.000 24.23203 229 PRO A N 1
ATOM 1902 C CA . PRO A 1 243 ? -1.16337 0.66434 -5.56343 1.000 24.09244 229 PRO A CA 1
ATOM 1903 C C . PRO A 1 243 ? -2.56353 0.33045 -6.02041 1.000 22.98237 229 PRO A C 1
ATOM 1904 O O . PRO A 1 243 ? -2.72421 -0.48984 -6.93496 1.000 22.47209 229 PRO A O 1
ATOM 1908 N N . GLU A 1 244 ? -3.58256 0.95085 -5.41954 1.000 23.18060 230 GLU A N 1
ATOM 1909 C CA . GLU A 1 244 ? -4.96210 0.68111 -5.79679 1.000 22.53383 230 GLU A CA 1
ATOM 1910 C C . GLU A 1 244 ? -5.26692 1.08042 -7.23490 1.000 20.94501 230 GLU A C 1
ATOM 1911 O O . GLU A 1 244 ? -6.27409 0.62294 -7.78290 1.000 21.14840 230 GLU A O 1
ATOM 1917 N N . LEU A 1 245 ? -4.42771 1.91669 -7.85855 1.000 19.64894 231 LEU A N 1
ATOM 1918 C CA . LEU A 1 245 ? -4.68486 2.33157 -9.23453 1.000 18.80259 231 LEU A CA 1
ATOM 1919 C C . LEU A 1 245 ? -4.59264 1.17125 -10.20473 1.000 18.52145 231 LEU A C 1
ATOM 1920 O O . LEU A 1 245 ? -5.24102 1.20169 -11.25388 1.000 17.89862 231 LEU A O 1
ATOM 1925 N N . LYS A 1 246 ? -3.76137 0.17077 -9.91435 1.000 17.62540 232 LYS A N 1
ATOM 1926 C CA . LYS A 1 246 ? -3.64096 -0.94210 -10.84741 1.000 17.01141 232 LYS A CA 1
ATOM 1927 C C . LYS A 1 246 ? -4.99180 -1.60608 -11.06318 1.000 16.33156 232 LYS A C 1
ATOM 1928 O O . LYS A 1 246 ? -5.46279 -1.72576 -12.19805 1.000 16.15162 232 LYS A O 1
ATOM 1934 N N . ASP A 1 247 ? -5.64894 -2.01505 -9.97642 1.000 16.52443 233 ASP A N 1
ATOM 1935 C CA . ASP A 1 247 ? -6.91339 -2.71409 -10.13466 1.000 17.02010 233 ASP A CA 1
ATOM 1936 C C . ASP A 1 247 ? -8.00396 -1.77791 -10.63877 1.000 15.47543 233 ASP A C 1
ATOM 1937 O O . ASP A 1 247 ? -8.86518 -2.19145 -11.42119 1.000 16.18160 233 ASP A O 1
ATOM 1942 N N . VAL A 1 248 ? -7.98681 -0.51277 -10.21316 1.000 15.44999 234 VAL A N 1
ATOM 1943 C CA . VAL A 1 248 ? -9.00801 0.42422 -10.68230 1.000 14.73728 234 VAL A CA 1
ATOM 1944 C C . VAL A 1 248 ? -8.91922 0.59560 -12.19105 1.000 14.79146 234 VAL A C 1
ATOM 1945 O O . VAL A 1 248 ? -9.92409 0.50906 -12.90678 1.000 15.11541 234 VAL A O 1
ATOM 1949 N N . LEU A 1 249 ? -7.71023 0.82777 -12.70542 1.000 14.49175 235 LEU A N 1
ATOM 1950 C CA . LEU A 1 249 ? -7.58204 1.04639 -14.13813 1.000 13.96815 235 LEU A CA 1
ATOM 1951 C C . LEU A 1 249 ? -7.77212 -0.24177 -14.91970 1.000 13.07399 235 LEU A C 1
ATOM 1952 O O . LEU A 1 249 ? -8.27996 -0.20886 -16.04381 1.000 14.57742 235 LEU A O 1
ATOM 1957 N N . ASN A 1 250 ? -7.41842 -1.38509 -14.32924 1.000 12.78565 236 ASN A N 1
ATOM 1958 C CA . ASN A 1 250 ? -7.65337 -2.65200 -15.00284 1.000 12.93200 236 ASN A CA 1
ATOM 1959 C C . ASN A 1 250 ? -9.11852 -3.05473 -15.02034 1.000 13.29748 236 ASN A C 1
ATOM 1960 O O . ASN A 1 250 ? -9.45552 -4.04378 -15.67795 1.000 13.97765 236 ASN A O 1
ATOM 1965 N N . LYS A 1 251 ? -9.99826 -2.30348 -14.35361 1.000 13.79874 237 LYS A N 1
ATOM 1966 C CA . LYS A 1 251 ? -11.42146 -2.50799 -14.57220 1.000 14.10950 237 LYS A CA 1
ATOM 1967 C C . LYS A 1 251 ? -11.81560 -2.21043 -16.01152 1.000 14.41341 237 LYS A C 1
ATOM 1968 O O . LYS A 1 251 ? -12.87750 -2.65755 -16.45091 1.000 15.37239 237 LYS A O 1
ATOM 1974 N N . LEU A 1 252 ? -10.98896 -1.46586 -16.75262 1.000 13.19837 238 LEU A N 1
ATOM 1975 C CA . LEU A 1 252 ? -11.24725 -1.18600 -18.15631 1.000 12.75514 238 LEU A CA 1
ATOM 1976 C C . LEU A 1 252 ? -10.78829 -2.30693 -19.07412 1.000 12.69396 238 LEU A C 1
ATOM 1977 O O . LEU A 1 252 ? -10.99061 -2.20214 -20.29026 1.000 13.70016 238 LEU A O 1
ATOM 1982 N N . ALA A 1 253 ? -10.17530 -3.36503 -18.54313 1.000 13.56585 239 ALA A N 1
ATOM 1983 C CA . ALA A 1 253 ? -9.56276 -4.37714 -19.39661 1.000 13.63518 239 ALA A CA 1
ATOM 1984 C C . ALA A 1 253 ? -10.61457 -5.03915 -20.27252 1.000 13.90457 239 ALA A C 1
ATOM 1985 O O . ALA A 1 253 ? -11.62251 -5.55070 -19.77300 1.000 15.75462 239 ALA A O 1
ATOM 1987 N N . ASN A 1 254 ? -10.38530 -5.02126 -21.58369 1.000 13.89376 240 ASN A N 1
ATOM 1988 C CA . ASN A 1 254 ? -11.28769 -5.64840 -22.54696 1.000 15.55230 240 ASN A CA 1
ATOM 1989 C C . ASN A 1 254 ? -12.69985 -5.06973 -22.49346 1.000 15.56500 240 ASN A C 1
ATOM 1990 O O . ASN A 1 254 ? -13.66022 -5.74168 -22.86634 1.000 17.69554 240 ASN A O 1
ATOM 1995 N N . GLN A 1 255 ? -12.84699 -3.82003 -22.05257 1.000 14.25172 241 GLN A N 1
ATOM 1996 C CA . GLN A 1 255 ? -14.15702 -3.18598 -21.93459 1.000 14.99905 241 GLN A CA 1
ATOM 1997 C C . GLN A 1 255 ? -14.52695 -2.29504 -23.11278 1.000 15.45219 241 GLN A C 1
ATOM 1998 O O . GLN A 1 255 ? -15.63226 -1.74805 -23.12470 1.000 16.74476 241 GLN A O 1
ATOM 2004 N N . ILE A 1 256 ? -13.64513 -2.11738 -24.09123 1.000 13.96474 242 ILE A N 1
ATOM 2005 C CA . ILE A 1 256 ? -13.93062 -1.27179 -25.24732 1.000 14.38603 242 ILE A CA 1
ATOM 2006 C C . ILE A 1 256 ? -13.57944 -2.04545 -26.51263 1.000 14.80657 242 ILE A C 1
ATOM 2007 O O . ILE A 1 256 ? -12.39644 -2.19932 -26.84391 1.000 15.21245 242 ILE A O 1
ATOM 2012 N N . SER A 1 257 ? -14.59483 -2.48796 -27.24267 1.000 15.29204 243 SER A N 1
ATOM 2013 C CA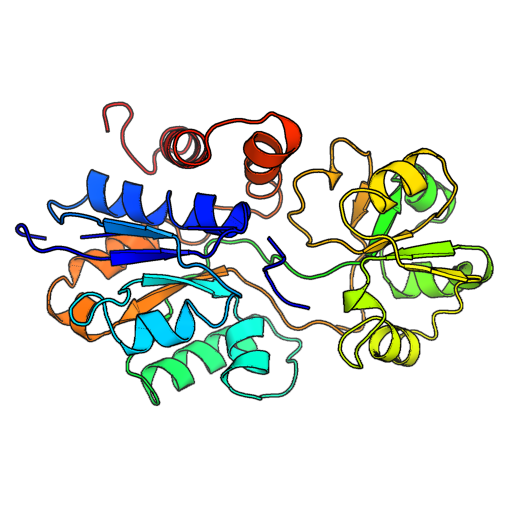 . SER A 1 257 ? -14.36737 -3.14183 -28.51836 1.000 15.70243 243 SER A CA 1
ATOM 2014 C C . SER A 1 257 ? -14.11564 -2.10344 -29.61292 1.000 15.15220 243 SER A C 1
ATOM 2015 O O . SER A 1 257 ? -14.34771 -0.90424 -29.44148 1.000 15.30639 243 SER A O 1
ATOM 2018 N N . LEU A 1 258 ? -13.65271 -2.58521 -30.76870 1.000 15.66882 244 LEU A N 1
ATOM 2019 C CA . LEU A 1 258 ? -13.47331 -1.70214 -31.91646 1.000 16.49103 244 LEU A CA 1
ATOM 2020 C C . LEU A 1 258 ? -14.77150 -0.98040 -32.24592 1.000 16.72067 244 LEU A C 1
ATOM 2021 O O . LEU A 1 258 ? -14.78502 0.23255 -32.47553 1.000 16.58150 244 LEU A O 1
ATOM 2026 N N . GLU A 1 259 ? -15.87981 -1.71552 -32.25484 1.000 17.52621 245 GLU A N 1
ATOM 2027 C CA A GLU A 1 259 ? -17.15597 -1.11158 -32.61142 0.564 17.90747 245 GLU A CA 1
ATOM 2028 C CA B GLU A 1 259 ? -17.15894 -1.11060 -32.60904 0.436 17.50646 245 GLU A CA 1
ATOM 2029 C C . GLU A 1 259 ? -17.58521 -0.07603 -31.57434 1.000 16.98833 245 GLU A C 1
ATOM 2030 O O . GLU A 1 259 ? -18.12401 0.97789 -31.92854 1.000 17.49438 245 GLU A O 1
ATOM 2041 N N . GLU A 1 260 ? -17.35509 -0.35556 -30.28768 1.000 15.60276 246 GLU A N 1
ATOM 2042 C CA . GLU A 1 260 ? -17.69063 0.62136 -29.25635 1.000 15.61726 246 GLU A CA 1
ATOM 2043 C C . GLU A 1 260 ? -16.85604 1.88228 -29.41165 1.000 14.97636 246 GLU A C 1
ATOM 2044 O O . GLU A 1 260 ? -17.37293 2.99995 -29.30139 1.000 15.44794 246 GLU A O 1
ATOM 2050 N N . MET A 1 261 ? -15.55681 1.72062 -29.66599 1.000 14.73901 247 MET A N 1
ATOM 2051 C CA . MET A 1 261 ? -14.68169 2.88158 -29.79218 1.000 14.73960 247 MET A CA 1
ATOM 2052 C C . MET A 1 261 ? -15.06942 3.72139 -31.00293 1.000 14.72295 247 MET A C 1
ATOM 2053 O O . MET A 1 261 ? -15.13051 4.95506 -30.92096 1.000 15.79650 247 MET A O 1
ATOM 2058 N N . GLN A 1 262 ? -15.36170 3.06377 -32.13058 1.000 15.94253 248 GLN A N 1
ATOM 2059 C CA A GLN A 1 262 ? -15.81702 3.77413 -33.32402 0.519 17.44681 248 GLN A CA 1
ATOM 2060 C CA B GLN A 1 262 ? -15.79519 3.79024 -33.31429 0.481 17.40423 248 GLN A CA 1
ATOM 2061 C C . GLN A 1 262 ? -17.03620 4.62764 -33.01698 1.000 17.00247 248 GLN A C 1
ATOM 2062 O O . GLN A 1 262 ? -17.12799 5.78706 -33.44082 1.000 17.50839 248 GLN A O 1
ATOM 2073 N N . LYS A 1 263 ? -17.98918 4.06545 -32.26966 1.000 17.09756 249 LYS A N 1
ATOM 2074 C CA . LYS A 1 263 ? -19.21551 4.79235 -31.96290 1.000 18.41563 249 LYS A CA 1
ATOM 2075 C C . LYS A 1 263 ? -18.93495 6.01726 -31.10314 1.000 17.44734 249 LYS A C 1
ATOM 2076 O O . LYS A 1 263 ? -19.54213 7.07754 -31.30512 1.000 17.57758 249 LYS A O 1
ATOM 2082 N N . LEU A 1 264 ? -18.03499 5.88776 -30.12310 1.000 16.18874 250 LEU A N 1
ATOM 2083 C CA . LEU A 1 264 ? -17.69158 7.04035 -29.29758 1.000 16.34224 250 LEU A CA 1
ATOM 2084 C C . LEU A 1 264 ? -16.98620 8.10825 -30.11707 1.000 15.67906 250 LEU A C 1
ATOM 2085 O O . LEU A 1 264 ? -17.29130 9.30002 -29.98203 1.000 16.02406 250 LEU A O 1
ATOM 2090 N N . ASN A 1 265 ? -16.06719 7.69893 -31.00004 1.000 15.42903 251 ASN A N 1
ATOM 2091 C CA . ASN A 1 265 ? -15.41811 8.66751 -31.87623 1.000 16.54600 251 ASN A CA 1
ATOM 2092 C C . ASN A 1 265 ? -16.44069 9.37062 -32.75904 1.000 17.67242 251 ASN A C 1
ATOM 2093 O O . ASN A 1 265 ? -16.32526 10.57418 -33.01072 1.000 18.86674 251 ASN A O 1
ATOM 2098 N N . TYR A 1 266 ? -17.46112 8.63663 -33.21968 1.000 18.21198 252 TYR A N 1
ATOM 2099 C CA . TYR A 1 266 ? -18.52629 9.24279 -34.01163 1.000 19.93589 252 TYR A CA 1
ATOM 2100 C C . TYR A 1 266 ? -19.30724 10.27176 -33.20666 1.000 18.86622 252 TYR A C 1
ATOM 2101 O O . TYR A 1 266 ? -19.64291 11.34292 -33.72253 1.000 20.24746 252 TYR A O 1
ATOM 2110 N N . LYS A 1 267 ? -19.61604 9.96886 -31.94257 1.000 19.41475 253 LYS A N 1
ATOM 2111 C CA . LYS A 1 267 ? -20.35689 10.93235 -31.13187 1.000 19.44841 253 LYS A CA 1
ATOM 2112 C C . LYS A 1 267 ? -19.62878 12.26827 -31.05723 1.000 19.71485 253 LYS A C 1
ATOM 2113 O O . LYS A 1 267 ? -20.26160 13.33091 -31.08724 1.000 21.66449 253 LYS A O 1
ATOM 2119 N N . VAL A 1 268 ? -18.29856 12.23622 -30.97701 1.000 19.79912 254 VAL A N 1
ATOM 2120 C CA . VAL A 1 268 ? -17.52094 13.47073 -30.92783 1.000 20.36456 254 VAL A CA 1
ATOM 2121 C C . VAL A 1 268 ? -17.32391 14.05338 -32.32763 1.000 21.84550 254 VAL A C 1
ATOM 2122 O O . VAL A 1 268 ? -17.72425 15.18945 -32.60652 1.000 23.97052 254 VAL A O 1
ATOM 2126 N N . ASP A 1 269 ? -16.71825 13.27938 -33.23463 1.000 22.29461 255 ASP A N 1
ATOM 2127 C CA . ASP A 1 269 ? -16.33585 13.81168 -34.54307 1.000 23.74060 255 ASP A CA 1
ATOM 2128 C C . ASP A 1 269 ? -17.52226 13.98357 -35.48724 1.000 25.25194 255 ASP A C 1
ATOM 2129 O O . ASP A 1 269 ? -17.50957 14.88939 -36.32811 1.000 27.20111 255 ASP A O 1
ATOM 2134 N N . GLY A 1 270 ? -18.53422 13.12849 -35.38416 1.000 24.99848 256 GLY A N 1
ATOM 2135 C CA . GLY A 1 270 ? -19.68489 13.20912 -36.25750 1.000 26.28868 256 GLY A CA 1
ATOM 2136 C C . GLY A 1 270 ? -20.80756 14.04343 -35.68274 1.000 27.06587 256 GLY A C 1
ATOM 2137 O O . GLY A 1 270 ? -21.40901 14.84434 -36.40233 1.000 29.09412 256 GLY A O 1
ATOM 2138 N N . GLU A 1 271 ? -21.09782 13.87686 -34.39071 1.000 26.94942 257 GLU A N 1
ATOM 2139 C CA . GLU A 1 271 ? -22.23994 14.53572 -33.77011 1.000 27.53274 257 GLU A CA 1
ATOM 2140 C C . GLU A 1 271 ? -21.86916 15.74762 -32.92403 1.000 27.35775 257 GLU A C 1
ATOM 2141 O O . GLU A 1 271 ? -22.77094 16.45049 -32.45250 1.000 28.37351 257 GLU A O 1
ATOM 2147 N N . GLY A 1 272 ? -20.58094 16.01632 -32.72834 1.000 26.75587 258 GLY A N 1
ATOM 2148 C CA . GLY A 1 272 ? -20.17557 17.20215 -32.00237 1.000 26.44142 258 GLY A CA 1
ATOM 2149 C C . GLY A 1 272 ? -20.39194 17.14635 -30.50804 1.000 25.40286 258 GLY A C 1
ATOM 2150 O O . GLY A 1 272 ? -20.45855 18.19647 -29.86287 1.000 27.05903 258 GLY A O 1
ATOM 2151 N N . GLN A 1 273 ? -20.50219 15.95228 -29.93233 1.000 24.27760 259 GLN A N 1
ATOM 2152 C CA . GLN A 1 273 ? -20.72303 15.83500 -28.50135 1.000 23.75352 259 GLN A CA 1
ATOM 2153 C C . GLN A 1 273 ? -19.42747 16.09928 -27.73618 1.000 23.17694 259 GLN A C 1
ATOM 2154 O O . GLN A 1 273 ? -18.32256 15.96871 -28.26404 1.000 23.55520 259 GLN A O 1
ATOM 2160 N N . ASP A 1 274 ? -19.58445 16.48222 -26.47761 1.000 22.20762 260 ASP A N 1
ATOM 2161 C CA . ASP A 1 274 ? -18.45902 16.76089 -25.58606 1.000 22.64365 260 ASP A CA 1
ATOM 2162 C C . ASP A 1 274 ? -17.75393 15.45561 -25.24048 1.000 19.74824 260 ASP A C 1
ATOM 2163 O O . ASP A 1 274 ? -18.40036 14.53679 -24.72060 1.000 19.32757 260 ASP A O 1
ATOM 2168 N N . PRO A 1 275 ? -16.44633 15.32474 -25.49411 1.000 18.64305 261 PRO A N 1
ATOM 2169 C CA . PRO A 1 275 ? -15.78408 14.03811 -25.22546 1.000 17.05824 261 PRO A CA 1
ATOM 2170 C C . PRO A 1 275 ? -15.83017 13.61696 -23.76901 1.000 15.17875 261 PRO A C 1
ATOM 2171 O O . PRO A 1 275 ? -15.84607 12.41336 -23.49012 1.000 14.94226 261 PRO A O 1
ATOM 2175 N N . ALA A 1 276 ? -15.86412 14.56844 -22.83185 1.000 16.55331 262 ALA A N 1
ATOM 2176 C CA . ALA A 1 276 ? -15.93813 14.19785 -21.42371 1.000 17.47027 262 ALA A CA 1
ATOM 2177 C C . ALA A 1 276 ? -17.27986 13.55845 -21.10065 1.000 17.66867 262 ALA A C 1
ATOM 2178 O O . ALA A 1 276 ? -17.34595 12.58686 -20.33827 1.000 17.63802 262 ALA A O 1
ATOM 2180 N N . LYS A 1 277 ? -18.35833 14.09710 -21.67463 1.000 18.53774 263 LYS A N 1
ATOM 2181 C CA A LYS A 1 277 ? -19.67935 13.50609 -21.49501 0.562 19.39241 263 LYS A CA 1
ATOM 2182 C CA B LYS A 1 277 ? -19.67594 13.49934 -21.48796 0.438 19.11340 263 LYS A CA 1
ATOM 2183 C C . LYS A 1 277 ? -19.76730 12.14859 -22.18051 1.000 17.00740 263 LYS A C 1
ATOM 2184 O O . LYS A 1 277 ? -20.32631 11.19569 -21.62348 1.000 17.19260 263 LYS A O 1
ATOM 2195 N N . VAL A 1 278 ? -19.22129 12.04615 -23.39379 1.000 16.17101 264 VAL A N 1
ATOM 2196 C CA . VAL A 1 278 ? -19.22390 10.78032 -24.12086 1.000 16.24282 264 VAL A CA 1
ATOM 2197 C C . VAL A 1 278 ? -18.52221 9.70204 -23.30278 1.000 14.26446 264 VAL A C 1
ATOM 2198 O O . VAL A 1 278 ? -19.01664 8.57636 -23.16225 1.000 14.67739 264 VAL A O 1
ATOM 2202 N N . ALA A 1 279 ? -17.35432 10.03518 -22.74846 1.000 13.93644 265 ALA A N 1
ATOM 2203 C CA . ALA A 1 279 ? -16.59295 9.06702 -21.96581 1.000 13.53127 265 ALA A CA 1
ATOM 2204 C C . ALA A 1 279 ? -17.35015 8.64472 -20.71672 1.000 13.57735 265 ALA A C 1
ATOM 2205 O O . ALA A 1 279 ? -17.43227 7.45247 -20.40022 1.000 13.61689 265 ALA A O 1
ATOM 2207 N N . LYS A 1 280 ? -17.87497 9.61445 -19.97025 1.000 13.84138 266 LYS A N 1
ATOM 2208 C CA . LYS A 1 280 ? -18.50811 9.26796 -18.70687 1.000 14.68313 266 LYS A CA 1
ATOM 2209 C C . LYS A 1 280 ? -19.78500 8.47601 -18.93532 1.000 14.94902 266 LYS A C 1
ATOM 2210 O O . LYS A 1 280 ? -20.06396 7.51641 -18.20371 1.000 15.84521 266 LYS A O 1
ATOM 2216 N N . GLU A 1 281 ? -20.57413 8.86466 -19.94344 1.000 15.39541 267 GLU A N 1
ATOM 2217 C CA . GLU A 1 281 ? -21.80206 8.13367 -20.23737 1.000 16.34161 267 GLU A CA 1
ATOM 2218 C C . GLU A 1 281 ? -21.50686 6.70362 -20.66169 1.000 15.34545 267 GLU A C 1
ATOM 2219 O O . GLU A 1 281 ? -22.22993 5.77732 -20.27662 1.000 16.24066 267 GLU A O 1
ATOM 2225 N N . PHE A 1 282 ? -20.44151 6.49524 -21.44333 1.000 14.82956 268 PHE A N 1
ATOM 2226 C CA . PHE A 1 282 ? -20.08650 5.13248 -21.81421 1.000 14.87619 268 PHE A CA 1
ATOM 2227 C C . PHE A 1 282 ? -19.83556 4.28277 -20.57622 1.000 14.50875 268 PHE A C 1
ATOM 2228 O O . PHE A 1 282 ? -20.33446 3.15852 -20.46563 1.000 15.05342 268 PHE A O 1
ATOM 2236 N N . LEU A 1 283 ? -19.04757 4.80568 -19.63764 1.000 13.79898 269 LEU A N 1
ATOM 2237 C CA . LEU A 1 283 ? -18.73509 4.04096 -18.43305 1.000 13.96706 269 LEU A CA 1
ATOM 2238 C C . LEU A 1 283 ? -19.98489 3.76419 -17.61368 1.000 14.53326 269 LEU A C 1
ATOM 2239 O O . LEU A 1 283 ? -20.17878 2.64867 -17.11166 1.000 15.17376 269 LEU A O 1
ATOM 2244 N N A LYS A 1 284 ? -20.84466 4.77653 -17.44534 0.328 15.04682 270 LYS A N 1
ATOM 2245 N N B LYS A 1 284 ? -20.85361 4.76420 -17.47965 0.672 14.66611 270 LYS A N 1
ATOM 2246 C CA A LYS A 1 284 ? -22.07908 4.58290 -16.68851 0.328 15.84941 270 LYS A CA 1
ATOM 2247 C CA B LYS A 1 284 ? -22.05688 4.58065 -16.68229 0.672 15.33208 270 LYS A CA 1
ATOM 2248 C C A LYS A 1 284 ? -22.95150 3.51814 -17.32939 0.328 15.75616 270 LYS A C 1
ATOM 2249 C C B LYS A 1 284 ? -22.98814 3.55894 -17.32158 0.672 15.71211 270 LYS A C 1
ATOM 2250 O O A LYS A 1 284 ? -23.51446 2.65784 -16.63805 0.328 16.08463 270 LYS A O 1
ATOM 2251 O O B LYS A 1 284 ? -23.60393 2.74379 -16.61983 0.672 16.59154 270 LYS A O 1
ATOM 2262 N N . GLU A 1 285 ? -23.08617 3.57303 -18.65257 1.000 15.80068 271 GLU A N 1
ATOM 2263 C CA . GLU A 1 285 ? -23.98529 2.67443 -19.35711 1.000 16.96073 271 GLU A CA 1
ATOM 2264 C C . GLU A 1 285 ? -23.54037 1.21988 -19.30804 1.000 17.81657 271 GLU A C 1
ATOM 2265 O O . GLU A 1 285 ? -24.36354 0.33326 -19.54631 1.000 20.01281 271 GLU A O 1
ATOM 2271 N N . LYS A 1 286 ? -22.27234 0.93456 -19.00305 1.000 18.47459 272 LYS A N 1
ATOM 2272 C CA A LYS A 1 286 ? -21.76420 -0.41813 -18.83413 0.445 20.02020 272 LYS A CA 1
ATOM 2273 C CA B LYS A 1 286 ? -21.92372 -0.46809 -18.80151 0.555 19.86370 272 LYS A CA 1
ATOM 2274 C C . LYS A 1 286 ? -21.47269 -0.75985 -17.37734 1.000 18.50297 272 LYS A C 1
ATOM 2275 O O . LYS A 1 286 ? -20.83763 -1.78340 -17.11937 1.000 20.87447 272 LYS A O 1
ATOM 2286 N N . GLY A 1 287 ? -21.86303 0.09530 -16.43340 1.000 17.12502 273 GLY A N 1
ATOM 2287 C CA . GLY A 1 287 ? -21.69857 -0.21497 -15.03226 1.000 17.58596 273 GLY A CA 1
ATOM 2288 C C . GLY A 1 287 ? -20.28668 -0.10818 -14.51986 1.000 16.76925 273 GLY A C 1
ATOM 2289 O O . GLY A 1 287 ? -20.00480 -0.59295 -13.42108 1.000 18.69306 273 GLY A O 1
ATOM 2290 N N . LEU A 1 288 ? -19.38343 0.51212 -15.28328 1.000 15.58402 274 LEU A N 1
ATOM 2291 C CA . LEU A 1 288 ? -18.00039 0.65706 -14.84965 1.000 14.61988 274 LEU A CA 1
ATOM 2292 C C . LEU A 1 288 ? -17.83541 1.75964 -13.81686 1.000 14.53530 274 LEU A C 1
ATOM 2293 O O . LEU A 1 288 ? -16.86196 1.74413 -13.05226 1.000 15.90043 274 LEU A O 1
ATOM 2298 N N . ILE A 1 289 ? -18.75654 2.71996 -13.79942 1.000 15.23693 275 ILE A N 1
ATOM 2299 C CA . ILE A 1 289 ? -18.98446 3.60682 -12.67182 1.000 15.35329 275 ILE A CA 1
ATOM 2300 C C . ILE A 1 289 ? -20.47089 3.50494 -12.34940 1.000 16.66800 275 ILE A C 1
ATOM 2301 O O . ILE A 1 289 ? -21.26753 3.01369 -13.15097 1.000 17.12199 275 ILE A O 1
ATOM 2306 N N . LEU A 1 290 ? -20.84099 3.93386 -11.14117 1.000 17.45183 276 LEU A N 1
ATOM 2307 C CA . LEU A 1 290 ? -22.23393 3.83770 -10.71086 1.000 18.46021 276 LEU A CA 1
ATOM 2308 C C . LEU A 1 290 ? -23.08308 4.92525 -11.36342 1.000 19.33077 276 LEU A C 1
ATOM 2309 O O . LEU A 1 290 ? -22.58113 5.95258 -11.81557 1.000 19.33490 276 LEU A O 1
ATOM 2314 N N . GLN A 1 291 ? -24.41033 4.72462 -11.33732 1.000 20.14276 277 GLN A N 1
ATOM 2315 C CA . GLN A 1 291 ? -25.29873 5.69311 -11.97623 1.000 21.33515 277 GLN A CA 1
ATOM 2316 C C . GLN A 1 291 ? -25.19174 7.06882 -11.33376 1.000 21.23790 277 GLN A C 1
ATOM 2317 O O . GLN A 1 291 ? -25.38342 8.08358 -12.01124 1.000 22.78793 277 GLN A O 1
ATOM 2323 N N . VAL A 1 292 ? -24.87761 7.12944 -10.03494 1.000 20.97277 278 VAL A N 1
ATOM 2324 C CA . VAL A 1 292 ? -24.77050 8.41564 -9.35473 1.000 22.09643 278 VAL A CA 1
ATOM 2325 C C . VAL A 1 292 ? -23.35530 8.97370 -9.34409 1.000 22.17039 278 VAL A C 1
ATOM 2326 O O . VAL A 1 292 ? -23.13532 10.06840 -8.80893 1.000 22.66014 278 VAL A O 1
ATOM 2330 N N . ASP A 1 293 ? -22.38708 8.26748 -9.92105 1.000 21.31742 279 ASP A N 1
ATOM 2331 C CA . ASP A 1 293 ? -21.02672 8.78343 -9.97521 1.000 21.82585 279 ASP A CA 1
ATOM 2332 C C . ASP A 1 293 ? -20.93402 9.97669 -10.91711 1.000 22.83091 279 ASP A C 1
ATOM 2333 O O . ASP A 1 293 ? -21.83820 10.21742 -11.72271 1.000 24.04072 279 ASP A O 1
#

Radius of gyration: 19.45 Å; Cα contacts (8 Å, |Δi|>4): 581; chains: 1; bounding box: 39×31×62 Å